Protein AF-A0A509CJW3-F1 (afdb_monomer)

Mean predicted aligned error: 17.13 Å

Secondary structure (DSSP, 8-state):
--HHHHHHHHHHTT-EEEEE-SSEEEEEEESS--HHHHHHHHHH--SEEEEEEEPHHHHHHHHTS---S------S----HHHHHHHHHHHHHHTT-SEEEEEE-SSEEEEEEEETTEEEE---EEHHHHHHHHHHHHHHTT--SS--SS-EEEEEEEEETTEEEEEEEEEEEETTEEEEEEEEE--------GGGSS--HHHHHHHHHHHT-SS-------STTSSHHHHHHHHHSSTTTTT----

InterPro domains:
  IPR001482 Type II/IV secretion system domain [PF00437] (79-238)
  IPR007831 Type II secretion system protein GspE, N-terminal [PF05157] (9-61)
  IPR027417 P-loop containing nucleoside triphosphate hydrolase [G3DSA:3.40.50.300] (186-241)
  IPR027417 P-loop containing nucleoside triphosphate hydrolase [SSF52540] (79-236)
  IPR037257 Type II secretion system protein GspE, N-terminal superfamily [G3DSA:3.30.300.160] (5-61)

Sequence (247 aa):
MKDAQLNTLCQRHQAVLINSASNSITVAVVDAPSHALLDALHFATQKQIDIVCWTRQQMENHRHKPDQAPSANAAKGGETAAQLLNQILRSAMAKRASDIHLEPGASRYRIRLRIDGVLHILQDIAKETGLALTARLKVLGNLDIAEHRLPQDGQFTVDLSGDSISFRIATLPCKEGEKVVLRLLHQVEQTLDLDTLGMYGAQLTAFRQALQQPQGLVLVTGPTGSGKTVTLYSALQTPEYAGYQPL

Foldseek 3Di:
DPVVVVQVLQVVQQKGFPADDPAETEIEDAPDHDPVSVVVDVVVDPHHYHYDHDHPVVSVVVVVDPDDDPDPDDDPDDDDLVRVLLVQVVVLVVLVFQKWKWDFDPFWIWIWTHHPNDTDTDDIHGNVSSLNNVLVVCVQFVHDSPDFADKDWGKHWDQRPNDIWIWIWIWDHDPRGIMIMIGTDPPCPDLDALVPPPQDDVRSVVVVVQLPDPDDDDDDDDDPPPCSVSNVSNSCPPPSNVPDDDD

Solvent-accessible surface area (backbone atoms only — not comparable to full-atom values): 14680 Å² total; per-residue (Å²): 131,64,69,68,61,54,41,56,52,26,52,77,64,70,26,43,66,67,45,78,58,97,60,35,34,33,37,35,24,56,78,60,81,52,69,72,51,51,54,51,49,58,73,73,36,96,46,50,79,45,77,43,70,36,51,70,67,58,51,50,62,50,62,77,49,80,84,72,70,86,72,86,65,85,81,76,93,70,81,51,53,67,58,48,48,52,50,52,53,50,52,34,58,78,61,61,32,51,32,41,38,40,39,53,39,93,77,34,18,43,33,32,36,25,38,95,88,42,81,44,78,54,81,68,40,52,45,69,55,43,53,48,39,51,48,53,50,24,59,59,27,74,44,69,71,86,61,63,83,57,70,48,76,35,50,36,72,48,77,57,97,86,44,80,44,40,33,38,38,40,38,37,56,49,98,60,42,58,30,36,40,37,34,58,50,76,76,80,86,66,80,53,57,67,82,72,73,75,52,58,70,70,55,39,53,52,52,52,56,59,68,66,46,96,72,85,85,87,83,78,81,76,64,92,87,69,47,52,68,59,57,52,54,20,64,58,64,38,74,89,50,70,74,70,74,83,130

Radius of gyration: 25.83 Å; Cα contacts (8 Å, |Δi|>4): 321; chains: 1; bounding box: 55×56×68 Å

Organism: NCBI:txid2583581

Structure (mmCIF, N/CA/C/O backbone):
data_AF-A0A509CJW3-F1
#
_entry.id   AF-A0A509CJW3-F1
#
loop_
_atom_site.group_PDB
_atom_site.id
_atom_site.type_symbol
_atom_site.label_atom_id
_atom_site.label_alt_id
_atom_site.label_comp_id
_atom_site.label_asym_id
_atom_site.label_entity_id
_atom_site.label_seq_id
_atom_site.pdbx_PDB_ins_code
_atom_site.Cartn_x
_atom_site.Cartn_y
_atom_site.Cartn_z
_atom_site.occupancy
_atom_site.B_iso_or_equiv
_atom_site.auth_seq_id
_atom_site.auth_comp_id
_atom_site.auth_asym_id
_atom_site.auth_atom_id
_atom_site.pdbx_PDB_model_num
ATOM 1 N N . MET A 1 1 ? 2.343 35.747 -24.315 1.00 53.34 1 MET A N 1
ATOM 2 C CA . MET A 1 1 ? 3.654 35.631 -24.998 1.00 53.34 1 MET A CA 1
ATOM 3 C C . MET A 1 1 ? 3.866 34.199 -25.457 1.00 53.34 1 MET A C 1
ATOM 5 O O . MET A 1 1 ? 3.332 33.304 -24.815 1.00 53.34 1 MET A O 1
ATOM 9 N N . LYS A 1 2 ? 4.604 33.985 -26.555 1.00 64.25 2 LYS A N 1
ATOM 10 C CA . LYS A 1 2 ? 4.967 32.639 -27.037 1.00 64.25 2 LYS A CA 1
ATOM 11 C C . LYS A 1 2 ? 6.102 32.082 -26.167 1.00 64.25 2 LYS A C 1
ATOM 13 O O . LYS A 1 2 ? 7.035 32.824 -25.867 1.00 64.25 2 LYS A O 1
ATOM 18 N N . ASP A 1 3 ? 6.052 30.798 -25.812 1.00 66.88 3 ASP A N 1
ATOM 19 C CA . ASP A 1 3 ? 6.996 30.136 -24.887 1.00 66.88 3 ASP A CA 1
ATOM 20 C C . ASP A 1 3 ? 8.476 30.292 -25.279 1.00 66.88 3 ASP A C 1
ATOM 22 O O . ASP A 1 3 ? 9.358 30.306 -24.423 1.00 66.88 3 ASP A O 1
ATOM 26 N N . ALA A 1 4 ? 8.754 30.518 -26.566 1.00 69.81 4 ALA A N 1
ATOM 27 C CA . ALA A 1 4 ? 10.090 30.817 -27.074 1.00 69.81 4 ALA A CA 1
ATOM 28 C C . ALA A 1 4 ? 10.720 32.075 -26.439 1.00 69.81 4 ALA A C 1
ATOM 30 O O . ALA A 1 4 ? 11.898 32.055 -26.096 1.00 69.81 4 ALA A O 1
ATOM 31 N N . GLN A 1 5 ? 9.948 33.151 -26.231 1.00 76.44 5 GLN A N 1
ATOM 32 C CA . GLN A 1 5 ? 10.457 34.394 -25.628 1.00 76.44 5 GLN A CA 1
ATOM 33 C C . GLN A 1 5 ? 10.789 34.208 -24.142 1.00 76.44 5 GLN A C 1
ATOM 35 O O . GLN A 1 5 ? 11.795 34.731 -23.664 1.00 76.44 5 GLN A O 1
ATOM 40 N N . LEU A 1 6 ? 9.974 33.420 -23.435 1.00 78.75 6 LEU A N 1
ATOM 41 C CA . LEU A 1 6 ? 10.186 33.083 -22.027 1.00 78.75 6 LEU A CA 1
ATOM 42 C C . LEU A 1 6 ? 11.411 32.198 -21.831 1.00 78.75 6 LEU A C 1
ATOM 44 O O . LEU A 1 6 ? 12.191 32.419 -20.908 1.00 78.75 6 LEU A O 1
ATOM 48 N N . ASN A 1 7 ? 11.622 31.242 -22.732 1.00 80.75 7 ASN A N 1
ATOM 49 C CA . ASN A 1 7 ? 12.798 30.387 -22.689 1.00 80.75 7 ASN A CA 1
ATOM 50 C C . ASN A 1 7 ? 14.086 31.197 -22.931 1.00 80.75 7 ASN A C 1
ATOM 52 O O . ASN A 1 7 ? 15.045 31.079 -22.172 1.00 80.75 7 ASN A O 1
ATOM 56 N N . THR A 1 8 ? 14.090 32.107 -23.917 1.00 81.06 8 THR A N 1
ATOM 57 C CA . THR A 1 8 ? 15.229 33.017 -24.144 1.00 81.06 8 THR A CA 1
ATOM 58 C C . THR A 1 8 ? 15.497 33.920 -22.938 1.00 81.06 8 THR A C 1
ATOM 60 O O . THR A 1 8 ? 16.656 34.174 -22.615 1.00 81.06 8 THR A O 1
ATOM 63 N N . LEU A 1 9 ? 14.449 34.398 -22.259 1.00 82.12 9 LEU A N 1
ATOM 64 C CA . LEU A 1 9 ? 14.588 35.192 -21.039 1.00 82.12 9 LEU A CA 1
ATOM 65 C C . LEU A 1 9 ? 15.238 34.374 -19.914 1.00 82.12 9 LEU A C 1
ATOM 67 O O . LEU A 1 9 ? 16.222 34.821 -19.332 1.00 82.12 9 LEU A O 1
ATOM 71 N N . CYS A 1 10 ? 14.752 33.155 -19.664 1.00 82.75 10 CYS A N 1
ATOM 72 C CA . CYS A 1 10 ? 15.300 32.270 -18.633 1.00 82.75 10 CYS A CA 1
ATOM 73 C C . CYS A 1 10 ? 16.783 31.956 -18.887 1.00 82.75 10 CYS A C 1
ATOM 75 O O . CYS A 1 10 ? 17.608 32.095 -17.985 1.00 82.75 10 CYS A O 1
ATOM 77 N N . GLN A 1 11 ? 17.152 31.646 -20.134 1.00 81.38 11 GLN A N 1
ATOM 78 C CA . GLN A 1 11 ? 18.536 31.331 -20.500 1.00 81.38 11 GLN A CA 1
ATOM 79 C C . GLN A 1 11 ? 19.515 32.481 -20.222 1.00 81.38 11 GLN A C 1
ATOM 81 O O . GLN A 1 11 ? 20.629 32.226 -19.759 1.00 81.38 11 GLN A O 1
ATOM 86 N N . ARG A 1 12 ? 19.114 33.742 -20.453 1.00 82.00 12 ARG A N 1
ATOM 87 C CA . ARG A 1 12 ? 19.963 34.919 -20.168 1.00 82.00 12 ARG A CA 1
ATOM 88 C C . ARG A 1 12 ? 20.291 35.066 -18.685 1.00 82.00 12 ARG A C 1
ATOM 90 O O . ARG A 1 12 ? 21.355 35.569 -18.345 1.00 82.00 12 ARG A O 1
ATOM 97 N N . HIS A 1 13 ? 19.394 34.609 -17.821 1.00 81.62 13 HIS A N 1
ATOM 98 C CA . HIS A 1 13 ? 19.509 34.713 -16.370 1.00 81.62 13 HIS A CA 1
ATOM 99 C C . HIS A 1 13 ? 19.935 33.392 -15.709 1.00 81.62 13 HIS A C 1
ATOM 101 O O . HIS A 1 13 ? 19.715 33.208 -14.516 1.00 81.62 13 HIS A O 1
ATOM 107 N N . GLN A 1 14 ? 20.550 32.476 -16.472 1.00 81.94 14 GLN A N 1
ATOM 108 C CA . GLN A 1 14 ? 20.999 31.158 -15.995 1.00 81.94 14 GLN A CA 1
ATOM 109 C C . GLN A 1 14 ? 19.880 30.297 -15.381 1.00 81.94 14 GLN A C 1
ATOM 111 O O . GLN A 1 14 ? 20.137 29.440 -14.539 1.00 81.94 14 GLN A O 1
ATOM 116 N N . ALA A 1 15 ? 18.644 30.506 -15.828 1.00 82.94 15 ALA A N 1
ATOM 117 C CA . ALA A 1 15 ? 17.470 29.764 -15.406 1.00 82.94 15 ALA A CA 1
ATOM 118 C C . ALA A 1 15 ? 16.955 28.865 -16.537 1.00 82.94 15 ALA A C 1
ATOM 120 O O . ALA A 1 15 ? 17.230 29.090 -17.721 1.00 82.94 15 ALA A O 1
ATOM 121 N N . VAL A 1 16 ? 16.173 27.853 -16.177 1.00 85.25 16 VAL A N 1
ATOM 122 C CA . VAL A 1 16 ? 15.574 26.911 -17.125 1.00 85.25 16 VAL A CA 1
ATOM 123 C C . VAL A 1 16 ? 14.061 26.950 -16.975 1.00 85.25 16 VAL A C 1
ATOM 125 O O . VAL A 1 16 ? 13.533 26.674 -15.902 1.00 85.25 16 VAL A O 1
ATOM 128 N N . LEU A 1 17 ? 13.349 27.273 -18.055 1.00 83.19 17 LEU A N 1
ATOM 129 C CA . LEU A 1 17 ? 11.897 27.131 -18.087 1.00 83.19 17 LEU A CA 1
ATOM 130 C C . LEU A 1 17 ? 11.560 25.639 -18.177 1.00 83.19 17 LEU A C 1
ATOM 132 O O . LEU A 1 17 ? 11.798 25.017 -19.210 1.00 83.19 17 LEU A O 1
ATOM 136 N N . ILE A 1 18 ? 11.026 25.075 -17.095 1.00 81.31 18 ILE A N 1
ATOM 137 C CA . ILE A 1 18 ? 10.651 23.656 -17.019 1.00 81.31 18 ILE A CA 1
ATOM 138 C C . ILE A 1 18 ? 9.290 23.455 -17.680 1.00 81.31 18 ILE A C 1
ATOM 140 O O . ILE A 1 18 ? 9.086 22.520 -18.450 1.00 81.31 18 ILE A O 1
ATOM 144 N 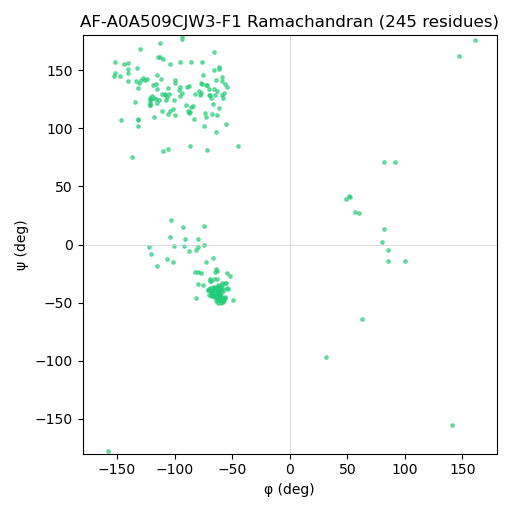N . ASN A 1 19 ? 8.340 24.330 -17.348 1.00 77.31 19 ASN A N 1
ATOM 145 C CA . ASN A 1 19 ? 6.965 24.214 -17.801 1.00 77.31 19 ASN A CA 1
ATOM 146 C C . ASN A 1 19 ? 6.331 25.595 -17.985 1.00 77.31 19 ASN A C 1
ATOM 148 O O . ASN A 1 19 ? 6.593 26.521 -17.217 1.00 77.31 19 ASN A O 1
ATOM 152 N N . SER A 1 20 ? 5.465 25.710 -18.987 1.00 79.88 20 SER A N 1
ATOM 153 C CA . SER A 1 20 ? 4.617 26.874 -19.231 1.00 79.88 20 SER A CA 1
ATOM 154 C C . SER A 1 20 ? 3.195 26.375 -19.463 1.00 79.88 20 SER A C 1
ATOM 156 O O . SER A 1 20 ? 2.868 25.861 -20.529 1.00 79.88 20 SER A O 1
ATOM 158 N N . ALA A 1 21 ? 2.353 26.495 -18.439 1.00 77.56 21 ALA A N 1
ATOM 159 C CA . ALA A 1 21 ? 0.927 26.204 -18.514 1.00 77.56 21 ALA A CA 1
ATOM 160 C C . ALA A 1 21 ? 0.136 27.484 -18.830 1.00 77.56 21 ALA A C 1
ATOM 162 O O . ALA A 1 21 ? 0.692 28.579 -18.921 1.00 77.56 21 ALA A O 1
ATOM 163 N N . SER A 1 22 ? -1.183 27.377 -19.001 1.00 75.00 22 SER A N 1
ATOM 164 C CA . SER A 1 22 ? -2.040 28.531 -19.307 1.00 75.00 22 SER A CA 1
ATOM 165 C C . SER A 1 22 ? -2.025 29.603 -18.208 1.00 75.00 22 SER A C 1
ATOM 167 O O . SER A 1 22 ? -2.030 30.783 -18.549 1.00 75.00 22 SER A O 1
ATOM 169 N N . ASN A 1 23 ? -1.929 29.214 -16.929 1.00 78.38 23 ASN A N 1
ATOM 170 C CA . ASN A 1 23 ? -1.998 30.133 -15.783 1.00 78.38 23 ASN A CA 1
ATOM 171 C C . ASN A 1 23 ? -0.752 30.146 -14.874 1.00 78.38 23 ASN A C 1
ATOM 173 O O . ASN A 1 23 ? -0.644 31.002 -14.001 1.00 78.38 23 ASN A O 1
ATOM 177 N N . SER A 1 24 ? 0.198 29.232 -15.076 1.00 82.44 24 SER A N 1
ATOM 178 C CA . SER A 1 24 ? 1.432 29.174 -14.286 1.00 82.44 24 SER A CA 1
ATOM 179 C C . SER A 1 24 ? 2.648 28.839 -15.141 1.00 82.44 24 SER A C 1
ATOM 181 O O . SER A 1 24 ? 2.532 28.255 -16.222 1.00 82.44 24 SER A O 1
ATOM 183 N N . ILE A 1 25 ? 3.823 29.239 -14.667 1.00 83.25 25 ILE A N 1
ATOM 184 C CA . ILE A 1 25 ? 5.118 28.860 -15.224 1.00 83.25 25 ILE A CA 1
ATOM 185 C C . ILE A 1 25 ? 5.996 28.308 -14.109 1.00 83.25 25 ILE A C 1
ATOM 187 O O . ILE A 1 25 ? 5.976 28.815 -12.991 1.00 83.25 25 ILE A O 1
ATOM 191 N N . THR A 1 26 ? 6.790 27.291 -14.427 1.00 84.88 26 THR A N 1
ATOM 192 C CA . THR A 1 26 ? 7.757 26.719 -13.489 1.00 84.88 26 THR A CA 1
ATOM 193 C C . THR A 1 26 ? 9.161 26.958 -14.014 1.00 84.88 26 THR A C 1
ATOM 195 O O . THR A 1 26 ? 9.496 26.532 -15.125 1.00 84.88 26 THR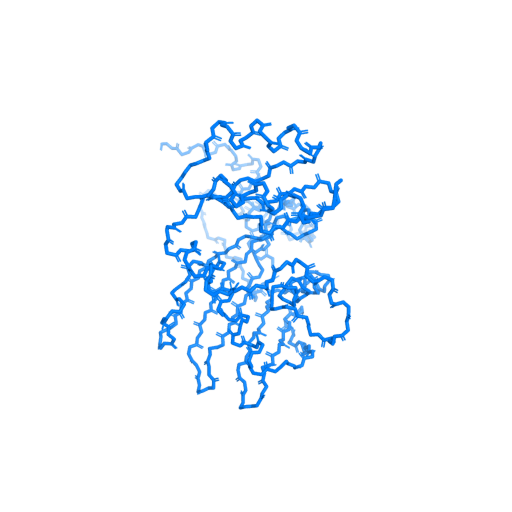 A O 1
ATOM 198 N N . VAL A 1 27 ? 9.984 27.633 -13.214 1.00 85.31 27 VAL A N 1
ATOM 199 C CA . VAL A 1 27 ? 11.348 28.018 -13.578 1.00 85.31 27 VAL A CA 1
ATOM 200 C C . VAL A 1 27 ? 12.335 27.403 -12.591 1.00 85.31 27 VAL A C 1
ATOM 202 O O . VAL A 1 27 ? 12.224 27.587 -11.381 1.00 85.31 27 VAL A O 1
ATOM 205 N N . ALA A 1 28 ? 13.313 26.671 -13.118 1.00 85.38 28 ALA A N 1
ATOM 206 C CA . ALA A 1 28 ? 14.432 26.146 -12.355 1.00 85.38 28 ALA A CA 1
ATOM 207 C C . ALA A 1 28 ? 15.575 27.156 -12.287 1.00 85.38 28 ALA A C 1
ATOM 209 O O . ALA A 1 28 ? 15.971 27.727 -13.307 1.00 85.38 28 ALA A O 1
ATOM 210 N N . VAL A 1 29 ? 16.150 27.307 -11.099 1.00 87.06 29 VAL A N 1
ATOM 211 C CA . VAL A 1 29 ? 17.357 28.101 -10.836 1.00 87.06 29 VAL A CA 1
ATOM 212 C C . VAL A 1 29 ? 18.320 27.289 -9.986 1.00 87.06 29 VAL A C 1
ATOM 214 O O . VAL A 1 29 ? 17.890 26.431 -9.220 1.00 87.06 29 VAL A O 1
ATOM 217 N N . VAL A 1 30 ? 19.622 27.541 -10.106 1.00 83.06 30 VAL A N 1
ATOM 218 C CA . VAL A 1 30 ? 20.597 26.916 -9.206 1.00 83.06 30 VAL A CA 1
ATOM 219 C C . VAL A 1 30 ? 20.680 27.698 -7.906 1.00 83.06 30 VAL A C 1
ATOM 221 O O . VAL A 1 30 ? 20.866 28.912 -7.933 1.00 83.06 30 VAL A O 1
ATOM 224 N N . ASP A 1 31 ? 20.565 26.976 -6.792 1.00 74.75 31 ASP A N 1
ATOM 225 C CA . ASP A 1 31 ? 20.637 27.460 -5.408 1.00 74.75 31 ASP A CA 1
ATOM 226 C C . ASP A 1 31 ? 19.531 28.465 -5.018 1.00 74.75 31 ASP A C 1
ATOM 228 O O . ASP A 1 31 ? 18.694 28.149 -4.172 1.00 74.75 31 ASP A O 1
ATOM 232 N N . ALA A 1 32 ? 19.483 29.651 -5.635 1.00 77.00 32 ALA A N 1
ATOM 233 C CA . ALA A 1 32 ? 18.484 30.685 -5.358 1.00 77.00 32 ALA A CA 1
ATOM 234 C C . ALA A 1 32 ? 18.196 31.585 -6.580 1.00 77.00 32 ALA A C 1
ATOM 236 O O . ALA A 1 32 ? 19.099 31.872 -7.372 1.00 77.00 32 ALA A O 1
ATOM 237 N N . PRO A 1 33 ? 16.954 32.084 -6.742 1.00 81.19 33 PRO A N 1
ATOM 238 C CA . PRO A 1 33 ? 16.615 33.003 -7.823 1.00 81.19 33 PRO A CA 1
ATOM 239 C C . PRO A 1 33 ? 17.208 34.395 -7.581 1.00 81.19 33 PRO A C 1
ATOM 241 O O . PRO A 1 33 ? 17.125 34.944 -6.484 1.00 81.19 33 PRO A O 1
ATOM 244 N N . SER A 1 34 ? 17.760 35.008 -8.629 1.00 82.25 34 SER A N 1
ATOM 245 C CA . SER A 1 34 ? 18.177 36.413 -8.561 1.00 82.25 34 SER A CA 1
ATOM 246 C C . SER A 1 34 ? 16.967 37.354 -8.629 1.00 82.25 34 SER A C 1
ATOM 248 O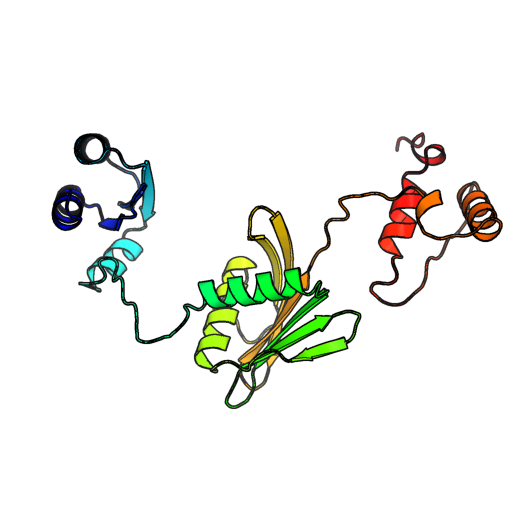 O . SER A 1 34 ? 16.008 37.089 -9.355 1.00 82.25 34 SER A O 1
ATOM 250 N N . HIS A 1 35 ? 17.030 38.494 -7.933 1.00 81.69 35 HIS A N 1
ATOM 251 C CA . HIS A 1 35 ? 15.982 39.525 -8.007 1.00 81.69 35 HIS A CA 1
ATOM 252 C C . HIS A 1 35 ? 15.744 40.016 -9.444 1.00 81.69 35 HIS A C 1
ATOM 254 O O . HIS A 1 35 ? 14.604 40.143 -9.871 1.00 81.69 35 HIS A O 1
ATOM 260 N N . ALA A 1 36 ? 16.809 40.165 -10.238 1.00 80.69 36 ALA A N 1
ATOM 261 C CA . ALA A 1 36 ? 16.698 40.558 -11.643 1.00 80.69 36 ALA A CA 1
ATOM 262 C C . ALA A 1 36 ? 15.913 39.544 -12.501 1.00 80.69 36 ALA A C 1
ATOM 264 O O . ALA A 1 36 ? 15.193 39.942 -13.413 1.00 80.69 36 ALA A O 1
ATOM 265 N N . LEU A 1 37 ? 16.035 38.240 -12.217 1.00 83.69 37 LEU A N 1
ATOM 266 C CA . LEU A 1 37 ? 15.246 37.200 -12.886 1.00 83.69 37 LEU A CA 1
ATOM 267 C C . LEU A 1 37 ? 13.770 37.289 -12.484 1.00 83.69 37 LEU A C 1
ATOM 269 O O . LEU A 1 37 ? 12.897 37.188 -13.343 1.00 83.69 37 LEU A O 1
ATOM 273 N N . LEU A 1 38 ? 13.499 37.474 -11.191 1.00 81.81 38 LEU A N 1
ATOM 274 C CA . LEU A 1 38 ? 12.141 37.604 -10.665 1.00 81.81 38 LEU A CA 1
ATOM 275 C C . LEU A 1 38 ? 11.412 38.786 -11.297 1.00 81.81 38 LEU A C 1
ATOM 277 O O . LEU A 1 38 ? 10.317 38.600 -11.828 1.00 81.81 38 LEU A O 1
ATOM 281 N N . ASP A 1 39 ? 12.031 39.963 -11.302 1.00 78.50 39 ASP A N 1
ATOM 282 C CA . ASP A 1 39 ? 11.440 41.177 -11.868 1.00 78.50 39 ASP A CA 1
ATOM 283 C C . ASP A 1 39 ? 11.184 41.017 -13.371 1.00 78.50 39 ASP A C 1
ATOM 285 O O . ASP A 1 39 ? 10.116 41.370 -13.874 1.00 78.50 39 ASP A O 1
ATOM 289 N N . ALA A 1 40 ? 12.125 40.400 -14.091 1.00 80.00 40 ALA A N 1
ATOM 290 C CA . ALA A 1 40 ? 11.979 40.132 -15.514 1.00 80.00 40 ALA A CA 1
ATOM 291 C C . ALA A 1 40 ? 10.840 39.141 -15.822 1.00 80.00 40 ALA A C 1
ATOM 293 O O . ALA A 1 40 ? 10.113 39.338 -16.797 1.00 80.00 40 ALA A O 1
ATOM 294 N N . LEU A 1 41 ? 10.652 38.095 -15.008 1.00 82.00 41 LEU A N 1
ATOM 295 C CA . LEU A 1 41 ? 9.567 37.119 -15.178 1.00 82.00 41 LEU A CA 1
ATOM 296 C C . LEU A 1 41 ? 8.190 37.708 -14.832 1.00 82.00 41 LEU A C 1
ATOM 298 O O . LEU A 1 41 ? 7.229 37.445 -15.560 1.00 82.00 41 LEU A O 1
ATOM 302 N N . HIS A 1 42 ? 8.100 38.532 -13.782 1.00 80.75 42 HIS A N 1
ATOM 303 C CA . HIS A 1 42 ? 6.872 39.256 -13.425 1.00 80.75 42 HIS A CA 1
ATOM 304 C C . HIS A 1 42 ? 6.505 40.306 -14.480 1.00 80.75 42 HIS A C 1
ATOM 306 O O . HIS A 1 42 ? 5.333 40.496 -14.792 1.00 80.75 42 HIS A O 1
ATOM 312 N N . PHE A 1 43 ? 7.499 40.973 -15.074 1.00 79.38 43 PHE A N 1
ATOM 313 C CA . PHE A 1 43 ? 7.261 41.925 -16.157 1.00 79.38 43 PHE A CA 1
ATOM 314 C C . PHE A 1 43 ? 6.843 41.226 -17.460 1.00 79.38 43 PHE A C 1
ATOM 316 O O . PHE A 1 43 ? 5.974 41.707 -18.186 1.00 79.38 43 PHE A O 1
ATOM 323 N N . ALA A 1 44 ? 7.446 40.074 -17.768 1.00 79.00 44 ALA A N 1
ATOM 324 C CA . ALA A 1 44 ? 7.172 39.334 -18.996 1.00 79.00 44 ALA A CA 1
ATOM 325 C C . ALA A 1 44 ? 5.876 38.504 -18.940 1.00 79.00 44 ALA A C 1
ATOM 327 O O . ALA A 1 44 ? 5.317 38.178 -19.994 1.00 79.00 44 ALA A O 1
ATOM 328 N N . THR A 1 45 ? 5.394 38.132 -17.746 1.00 79.06 45 THR A N 1
ATOM 329 C CA . THR A 1 45 ? 4.207 37.278 -17.584 1.00 79.06 45 THR A CA 1
ATOM 330 C C . THR A 1 45 ? 3.319 37.709 -16.423 1.00 79.06 45 THR A C 1
ATOM 332 O O . THR A 1 45 ? 3.800 38.007 -15.341 1.00 79.06 45 THR A O 1
ATOM 335 N N . GLN A 1 46 ? 2.002 37.637 -16.626 1.00 76.88 46 GLN A N 1
ATOM 336 C CA . GLN A 1 46 ? 1.000 37.748 -15.555 1.00 76.88 46 GLN A CA 1
ATOM 337 C C . GLN A 1 46 ? 0.604 36.375 -14.975 1.00 76.88 46 GLN A C 1
ATOM 339 O O . GLN A 1 46 ? -0.440 36.243 -14.345 1.00 76.88 46 GLN A O 1
ATOM 344 N N . LYS A 1 47 ? 1.392 35.329 -15.254 1.00 81.12 47 LYS A N 1
ATOM 345 C CA . LYS A 1 47 ? 1.130 33.961 -14.791 1.00 81.12 47 LYS A CA 1
ATOM 346 C C . LYS A 1 47 ? 1.705 33.776 -13.388 1.00 81.12 47 LYS A C 1
ATOM 348 O O . LYS A 1 47 ? 2.641 34.471 -13.011 1.00 81.12 47 LYS A O 1
ATOM 353 N N . GLN A 1 48 ? 1.187 32.807 -12.640 1.00 79.44 48 GLN A N 1
ATOM 354 C CA . GLN A 1 48 ? 1.784 32.408 -11.367 1.00 79.44 48 GLN A CA 1
ATOM 355 C C . GLN A 1 48 ? 3.177 31.804 -11.609 1.00 79.44 48 GLN A C 1
ATOM 357 O O . GLN A 1 48 ? 3.329 30.933 -12.466 1.00 79.44 48 GLN A O 1
ATOM 362 N N . ILE A 1 49 ? 4.194 32.286 -10.894 1.00 85.50 49 ILE A N 1
ATOM 363 C CA . ILE A 1 49 ? 5.590 31.881 -11.090 1.00 85.50 49 ILE A CA 1
ATOM 364 C C . ILE A 1 49 ? 5.996 30.956 -9.945 1.00 85.50 49 ILE A C 1
ATOM 366 O O . ILE A 1 49 ? 6.134 31.402 -8.809 1.00 85.50 49 ILE A O 1
ATOM 370 N N . ASP A 1 50 ? 6.235 29.689 -10.265 1.00 81.38 50 ASP A N 1
ATOM 371 C CA . ASP A 1 50 ? 6.754 28.698 -9.327 1.00 81.38 50 ASP A CA 1
ATOM 372 C C . ASP A 1 50 ? 8.253 28.505 -9.562 1.00 81.38 50 ASP A C 1
ATOM 374 O O . ASP A 1 50 ? 8.692 28.191 -10.675 1.00 81.38 50 ASP A O 1
ATOM 378 N N . ILE A 1 51 ? 9.056 28.687 -8.513 1.00 83.75 51 ILE A N 1
ATOM 379 C CA . ILE A 1 51 ? 10.514 28.575 -8.597 1.00 83.75 51 ILE A CA 1
ATOM 380 C C . ILE A 1 51 ? 10.975 27.315 -7.902 1.00 83.75 51 ILE A C 1
ATOM 382 O O . ILE A 1 51 ? 10.640 27.063 -6.747 1.00 83.75 51 ILE A O 1
ATOM 386 N N . VAL A 1 52 ? 11.787 26.546 -8.616 1.00 82.69 52 VAL A N 1
ATOM 387 C CA . VAL A 1 52 ? 12.390 25.323 -8.101 1.00 82.69 52 VAL A CA 1
ATOM 388 C C . VAL A 1 52 ? 13.899 25.507 -8.060 1.00 82.69 52 VAL A C 1
ATOM 390 O O . VAL A 1 52 ? 14.523 25.823 -9.073 1.00 82.69 52 VAL A O 1
ATOM 393 N N . CYS A 1 53 ? 14.492 25.292 -6.890 1.00 81.62 53 CYS A N 1
ATOM 394 C CA . CYS A 1 53 ? 15.941 25.308 -6.744 1.00 81.62 53 CYS A CA 1
ATOM 395 C C . CYS A 1 53 ? 16.506 23.935 -7.112 1.00 81.62 53 CYS A C 1
ATOM 397 O O . CYS A 1 53 ? 16.176 22.921 -6.496 1.00 81.62 53 CYS A O 1
ATOM 399 N N . TRP A 1 54 ? 17.350 23.906 -8.135 1.00 82.31 54 TRP A N 1
ATOM 400 C CA . TRP A 1 54 ? 18.078 22.724 -8.574 1.00 82.31 54 TRP A CA 1
ATOM 401 C C . TRP A 1 54 ? 19.534 22.779 -8.138 1.00 82.31 54 TRP A C 1
ATOM 403 O O . TRP A 1 54 ? 20.124 23.843 -7.958 1.00 82.31 54 TRP A O 1
ATOM 413 N N . THR A 1 55 ? 20.142 21.605 -8.021 1.00 79.12 55 THR A N 1
ATOM 414 C CA . THR A 1 55 ? 21.594 21.486 -7.899 1.00 79.12 55 THR A CA 1
ATOM 415 C C . THR A 1 55 ? 22.258 21.705 -9.260 1.00 79.12 55 THR A C 1
ATOM 417 O O . THR A 1 55 ? 21.656 21.483 -10.316 1.00 79.12 55 THR A O 1
ATOM 420 N N . ARG A 1 56 ? 23.541 22.089 -9.264 1.00 76.69 56 ARG A N 1
ATOM 421 C CA . ARG A 1 56 ? 24.325 22.233 -10.508 1.00 76.69 56 ARG A CA 1
ATOM 422 C C . ARG A 1 56 ? 24.293 20.966 -11.368 1.00 76.69 56 ARG A C 1
ATOM 424 O O . ARG A 1 56 ? 24.122 21.061 -12.578 1.00 76.69 56 ARG A O 1
ATOM 431 N N . GLN A 1 57 ? 24.335 19.796 -10.730 1.00 73.50 57 GLN A N 1
ATOM 432 C CA . GLN A 1 57 ? 24.258 18.499 -11.401 1.00 73.50 57 GLN A CA 1
ATOM 433 C C . GLN A 1 57 ? 22.885 18.254 -12.057 1.00 73.50 57 GLN A C 1
ATOM 435 O O . GLN A 1 57 ? 22.816 17.738 -13.170 1.00 73.50 57 GLN A O 1
ATOM 440 N N . GLN A 1 58 ? 21.781 18.662 -11.417 1.00 73.94 58 GLN A N 1
ATOM 441 C CA . GLN A 1 58 ? 20.440 18.600 -12.020 1.00 73.94 58 GLN A CA 1
ATOM 442 C C . GLN A 1 58 ? 20.323 19.535 -13.233 1.00 73.94 58 GLN A C 1
ATOM 444 O O . GLN A 1 58 ? 19.749 19.151 -14.254 1.00 73.94 58 GLN A O 1
ATOM 449 N N . MET A 1 59 ? 20.923 20.726 -13.158 1.00 77.19 59 MET A N 1
ATOM 450 C CA . MET A 1 59 ? 20.923 21.684 -14.264 1.00 77.19 59 MET A CA 1
ATOM 451 C C . MET A 1 59 ? 21.790 21.222 -15.448 1.00 77.19 59 MET A C 1
ATOM 453 O O . MET A 1 59 ? 21.396 21.388 -16.604 1.00 77.19 59 MET A O 1
ATOM 457 N N . GLU A 1 60 ? 22.937 20.592 -15.190 1.00 71.56 60 GLU A N 1
ATOM 458 C CA . GLU A 1 60 ? 23.792 19.993 -16.224 1.00 71.56 60 GLU A CA 1
ATOM 459 C C . GLU A 1 60 ? 23.125 18.797 -16.906 1.00 71.56 60 GLU A C 1
ATOM 461 O O . GLU A 1 60 ? 23.109 18.738 -18.139 1.00 71.56 60 GLU A O 1
ATOM 466 N N . ASN A 1 61 ? 22.488 17.910 -16.135 1.00 71.00 61 ASN A N 1
ATOM 467 C CA . ASN A 1 61 ? 21.712 16.787 -16.668 1.00 71.00 61 ASN A CA 1
ATOM 468 C C . ASN A 1 61 ? 20.566 17.261 -17.578 1.00 71.00 61 ASN A C 1
ATOM 470 O O . ASN A 1 61 ? 20.261 16.612 -18.579 1.00 71.00 61 ASN A O 1
ATOM 474 N N . HIS A 1 62 ? 19.959 18.410 -17.266 1.00 68.56 62 HIS A N 1
ATOM 475 C CA . HIS A 1 62 ? 18.933 19.022 -18.108 1.00 68.56 62 HIS A CA 1
ATOM 476 C C . HIS A 1 62 ? 19.518 19.697 -19.361 1.00 68.56 62 HIS A C 1
ATOM 478 O O . HIS A 1 62 ? 18.905 19.661 -20.423 1.00 68.56 62 HIS A O 1
ATOM 484 N N . ARG A 1 63 ? 20.714 20.294 -19.284 1.00 64.56 63 ARG A N 1
ATOM 485 C CA . ARG A 1 63 ? 21.393 20.911 -20.442 1.00 64.56 63 ARG A CA 1
ATOM 486 C C . ARG A 1 63 ? 21.888 19.896 -21.478 1.00 64.56 63 ARG A C 1
ATOM 488 O O . ARG A 1 63 ? 21.927 20.225 -22.658 1.00 64.56 63 ARG A O 1
ATOM 495 N N . HIS A 1 64 ? 22.231 18.677 -21.056 1.00 56.22 64 HIS A N 1
ATOM 496 C CA . HIS A 1 64 ? 22.698 17.601 -21.946 1.00 56.22 64 HIS A CA 1
ATOM 497 C C . HIS A 1 64 ? 21.556 16.845 -22.652 1.00 56.22 64 HIS A C 1
ATOM 499 O O . HIS A 1 64 ? 21.811 16.025 -23.532 1.00 56.22 64 HIS A O 1
ATOM 505 N N . LYS A 1 65 ? 20.296 17.153 -22.321 1.00 51.56 65 LYS A N 1
ATOM 506 C CA . LYS A 1 65 ? 19.112 16.831 -23.129 1.00 51.56 65 LYS A CA 1
ATOM 507 C C . LYS A 1 65 ? 18.606 18.117 -23.794 1.00 51.56 65 LYS A C 1
ATOM 509 O O . LYS A 1 65 ? 17.690 18.744 -23.259 1.00 51.56 65 LYS A O 1
ATOM 514 N N . PRO A 1 66 ? 19.173 18.562 -24.930 1.00 43.00 66 PRO A N 1
ATOM 515 C CA . PRO A 1 66 ? 18.528 19.621 -25.673 1.00 43.00 66 PRO A CA 1
ATOM 516 C C . PRO A 1 66 ? 17.249 19.030 -26.274 1.00 43.00 66 PRO A C 1
ATOM 518 O O . PRO A 1 66 ? 17.281 17.982 -26.915 1.00 43.00 66 PRO A O 1
ATOM 521 N N . ASP A 1 67 ? 16.145 19.731 -26.041 1.00 40.09 67 ASP A N 1
ATOM 522 C CA . ASP A 1 67 ? 14.820 19.515 -26.625 1.00 40.09 67 ASP A CA 1
ATOM 523 C C . ASP A 1 67 ? 13.844 18.600 -25.863 1.00 40.09 67 ASP A C 1
ATOM 525 O O . ASP A 1 67 ? 13.481 17.514 -26.303 1.00 40.09 67 ASP A O 1
ATOM 529 N N . GLN A 1 68 ? 13.342 19.102 -24.727 1.00 38.34 68 GLN A N 1
ATOM 530 C CA . GLN A 1 68 ? 11.938 18.906 -24.339 1.00 38.34 68 GLN A CA 1
ATOM 531 C C . GLN A 1 68 ? 11.364 20.223 -23.793 1.00 38.34 68 GLN A C 1
ATOM 533 O O . GLN A 1 68 ? 11.183 20.396 -22.592 1.00 38.34 68 GLN A O 1
ATOM 538 N N . ALA A 1 69 ? 11.068 21.168 -24.694 1.00 35.59 69 ALA A N 1
ATOM 539 C CA . ALA A 1 69 ? 9.934 22.069 -24.475 1.00 35.59 69 ALA A CA 1
ATOM 540 C C . ALA A 1 69 ? 8.647 21.213 -24.402 1.00 35.59 69 ALA A C 1
ATOM 542 O O . ALA A 1 69 ? 8.630 20.122 -24.981 1.00 35.59 69 ALA A O 1
ATOM 543 N N . PRO A 1 70 ? 7.591 21.648 -23.689 1.00 39.34 70 PRO A N 1
ATOM 544 C CA . PRO A 1 70 ? 6.462 20.797 -23.328 1.00 39.34 70 PRO A CA 1
ATOM 545 C C . PRO A 1 70 ? 5.723 20.352 -24.588 1.00 39.34 70 PRO A C 1
ATOM 547 O O . PRO A 1 70 ? 4.894 21.070 -25.145 1.00 39.34 70 PRO A O 1
ATOM 550 N N . SER A 1 71 ? 6.048 19.155 -25.070 1.00 35.62 71 SER A N 1
ATOM 551 C CA . SER A 1 71 ? 5.327 18.565 -26.178 1.00 35.62 71 SER A CA 1
ATOM 552 C C . SER A 1 71 ? 3.987 18.092 -25.640 1.00 35.62 71 SER A C 1
ATOM 554 O O . SER A 1 71 ? 3.854 17.036 -25.020 1.00 35.62 71 SER A O 1
ATOM 556 N N . ALA A 1 72 ? 2.977 18.906 -25.930 1.00 34.75 72 ALA A N 1
ATOM 557 C CA . ALA A 1 72 ? 1.717 18.407 -26.433 1.00 34.75 72 ALA A CA 1
ATOM 558 C C . ALA A 1 72 ? 1.996 17.361 -27.531 1.00 34.75 72 ALA A C 1
ATOM 560 O O . ALA A 1 72 ? 2.019 17.676 -28.714 1.00 34.75 72 ALA A O 1
ATOM 561 N N . ASN A 1 73 ? 2.226 16.114 -27.130 1.00 31.59 73 ASN A N 1
ATOM 562 C CA . ASN A 1 73 ? 2.101 14.954 -27.994 1.00 31.59 73 ASN A CA 1
ATOM 563 C C . ASN A 1 73 ? 0.880 14.180 -27.519 1.00 31.59 73 ASN A C 1
ATOM 565 O O . ASN A 1 73 ? 0.954 13.171 -26.816 1.00 31.59 73 ASN A O 1
ATOM 569 N N . ALA A 1 74 ? -0.277 14.670 -27.957 1.00 34.47 74 ALA A N 1
ATOM 570 C CA . ALA A 1 74 ? -1.334 13.749 -28.300 1.00 34.47 74 ALA A CA 1
ATOM 571 C C . ALA A 1 74 ? -0.794 12.804 -29.391 1.00 34.47 74 ALA A C 1
ATOM 573 O O . ALA A 1 74 ? -0.321 13.246 -30.435 1.00 34.47 74 ALA A O 1
ATOM 574 N N . ALA A 1 75 ? -0.909 11.507 -29.103 1.00 36.81 75 ALA A N 1
ATOM 575 C CA . ALA A 1 75 ? -0.827 10.373 -30.020 1.00 36.81 75 ALA A CA 1
ATOM 576 C C . ALA A 1 75 ? 0.566 9.848 -30.433 1.00 36.81 75 ALA A C 1
ATOM 578 O O . ALA A 1 75 ? 0.917 9.804 -31.607 1.00 36.81 75 ALA A O 1
ATOM 579 N N . LYS A 1 76 ? 1.251 9.203 -29.479 1.00 29.92 76 LYS A N 1
ATOM 580 C CA . LYS A 1 76 ? 1.299 7.724 -29.457 1.00 29.92 76 LYS A CA 1
ATOM 581 C C . LYS A 1 76 ? 0.994 7.278 -28.028 1.00 29.92 76 LYS A C 1
ATOM 583 O O . LYS A 1 76 ? 1.780 7.537 -27.129 1.00 29.92 76 LYS A O 1
ATOM 588 N N . GLY A 1 77 ? -0.204 6.730 -27.819 1.00 31.36 77 GLY A N 1
ATOM 589 C CA . GLY A 1 77 ? -0.788 6.491 -26.497 1.00 31.36 77 GLY A CA 1
ATOM 590 C C . GLY A 1 77 ? 0.111 5.657 -25.586 1.00 31.36 77 GLY A C 1
ATOM 591 O O . GLY A 1 77 ? 0.208 4.446 -25.746 1.00 31.36 77 GLY A O 1
ATOM 592 N N . GLY A 1 78 ? 0.755 6.320 -24.631 1.00 40.09 78 GLY A N 1
ATOM 593 C CA . GLY A 1 78 ? 1.515 5.702 -23.557 1.00 40.09 78 GLY A CA 1
ATOM 594 C C . GLY A 1 78 ? 1.368 6.573 -22.323 1.00 40.09 78 GLY A C 1
ATOM 595 O O . GLY A 1 78 ? 1.879 7.687 -22.275 1.00 40.09 78 GLY A O 1
ATOM 596 N N . GLU A 1 79 ? 0.601 6.092 -21.357 1.00 56.75 79 GLU A N 1
ATOM 597 C CA . GLU A 1 79 ? 0.397 6.762 -20.081 1.00 56.75 79 GLU A CA 1
ATOM 598 C C . GLU A 1 79 ? 1.708 6.805 -19.274 1.00 56.75 79 GLU A C 1
ATOM 600 O O . GLU A 1 79 ? 2.413 5.798 -19.178 1.00 56.75 79 GLU A O 1
ATOM 605 N N . THR A 1 80 ? 2.067 7.956 -18.691 1.00 77.62 80 THR A N 1
ATOM 606 C CA . THR A 1 80 ? 3.263 8.033 -17.830 1.00 77.62 80 THR A CA 1
ATOM 607 C C . THR A 1 80 ? 3.076 7.185 -16.569 1.00 77.62 80 THR A C 1
ATOM 609 O O . THR A 1 80 ? 1.966 7.067 -16.056 1.00 77.62 80 THR A O 1
ATOM 612 N N . ALA A 1 81 ? 4.160 6.644 -15.999 1.00 76.25 81 ALA A N 1
ATOM 613 C CA . ALA A 1 81 ? 4.073 5.838 -14.775 1.00 76.25 81 ALA A CA 1
ATOM 614 C C . ALA A 1 81 ? 3.398 6.593 -13.609 1.00 76.25 81 ALA A C 1
ATOM 616 O O . ALA A 1 81 ? 2.684 5.992 -12.816 1.00 76.25 81 ALA A O 1
ATOM 617 N N . ALA A 1 82 ? 3.569 7.917 -13.524 1.00 76.81 82 ALA A N 1
ATOM 618 C CA . ALA A 1 82 ? 2.897 8.741 -12.520 1.00 76.81 82 ALA A CA 1
ATOM 619 C C . ALA A 1 82 ? 1.384 8.872 -12.773 1.00 76.81 82 ALA A C 1
ATOM 621 O O . ALA A 1 82 ? 0.600 8.761 -11.833 1.00 76.81 82 ALA A O 1
ATOM 622 N N . GLN A 1 83 ? 0.970 9.084 -14.026 1.00 83.06 83 GLN A N 1
ATOM 623 C CA . GLN A 1 83 ? -0.450 9.118 -14.391 1.00 83.06 83 GLN A CA 1
ATOM 624 C C . GLN A 1 83 ? -1.104 7.763 -14.125 1.00 83.06 83 GLN A C 1
ATOM 626 O O . GLN A 1 83 ? -2.118 7.720 -13.433 1.00 83.06 83 GLN A O 1
ATOM 631 N N . LEU A 1 84 ? -0.455 6.676 -14.551 1.00 86.62 84 LEU A N 1
ATOM 632 C CA . LEU A 1 84 ? -0.957 5.321 -14.355 1.00 86.62 84 LEU A CA 1
ATOM 633 C C . LEU A 1 84 ? -1.063 4.978 -12.873 1.00 86.62 84 LEU A C 1
ATOM 635 O O . LEU A 1 84 ? -2.075 4.431 -12.441 1.00 86.62 84 LEU A O 1
ATOM 639 N N . LEU A 1 85 ? -0.058 5.344 -12.070 1.00 90.00 85 LEU A N 1
ATOM 640 C CA . LEU A 1 85 ? -0.129 5.173 -10.624 1.00 90.00 85 LEU A CA 1
ATOM 641 C C . LEU A 1 85 ? -1.342 5.908 -10.049 1.00 90.00 85 LEU A C 1
ATOM 643 O O . LEU A 1 85 ? -2.140 5.302 -9.340 1.00 90.00 85 LEU A O 1
ATOM 647 N N . ASN A 1 86 ? -1.527 7.181 -10.400 1.00 90.00 86 ASN A N 1
ATOM 648 C CA . ASN A 1 86 ? -2.672 7.961 -9.936 1.00 90.00 86 ASN A CA 1
ATOM 649 C C . ASN A 1 86 ? -4.006 7.346 -10.385 1.00 90.00 86 ASN A C 1
ATOM 651 O O . ASN A 1 86 ? -4.956 7.335 -9.603 1.00 90.00 86 ASN A O 1
ATOM 655 N N . GLN A 1 87 ? -4.091 6.800 -11.602 1.00 89.88 87 GLN A N 1
ATOM 656 C CA . GLN A 1 87 ? -5.278 6.080 -12.069 1.00 89.88 87 GLN A CA 1
ATOM 657 C C . GLN A 1 87 ? -5.540 4.809 -11.257 1.00 89.88 87 GLN A C 1
ATOM 659 O O . GLN A 1 87 ? -6.676 4.582 -10.842 1.00 89.88 87 GLN A O 1
ATOM 664 N N . ILE A 1 88 ? -4.508 4.006 -10.978 1.00 91.88 88 ILE A N 1
ATOM 665 C CA . ILE A 1 88 ? -4.621 2.794 -10.153 1.00 91.88 88 ILE A CA 1
ATOM 666 C C . ILE A 1 88 ? -5.103 3.154 -8.747 1.00 91.88 88 ILE A C 1
ATOM 668 O O . ILE A 1 88 ? -6.052 2.542 -8.256 1.00 91.88 88 ILE A O 1
ATOM 672 N N . LEU A 1 89 ? -4.497 4.164 -8.115 1.00 92.81 89 LEU A N 1
ATOM 673 C CA . LEU A 1 89 ? -4.879 4.612 -6.775 1.00 92.81 89 LEU A CA 1
ATOM 674 C C . LEU A 1 89 ? -6.325 5.127 -6.754 1.00 92.81 89 LEU A C 1
ATOM 676 O O . LEU A 1 89 ? -7.114 4.703 -5.913 1.00 92.81 89 LEU A O 1
ATOM 680 N N . ARG A 1 90 ? -6.723 5.959 -7.726 1.00 90.81 90 ARG A N 1
ATOM 681 C CA . ARG A 1 90 ? -8.114 6.430 -7.860 1.00 90.81 90 ARG A CA 1
ATOM 682 C C . ARG A 1 90 ? -9.092 5.283 -8.090 1.00 90.81 90 ARG A C 1
ATOM 684 O O . ARG A 1 90 ? -10.157 5.264 -7.481 1.00 90.81 90 ARG A O 1
ATOM 691 N N . SER A 1 91 ? -8.739 4.312 -8.933 1.00 88.81 91 SER A N 1
ATOM 692 C CA . SER A 1 91 ? -9.578 3.133 -9.157 1.00 88.81 91 SER A CA 1
ATOM 693 C C . SER A 1 91 ? -9.709 2.287 -7.893 1.00 88.81 91 SER A C 1
ATOM 695 O O . SER A 1 91 ? -10.777 1.720 -7.673 1.00 88.81 91 SER A O 1
ATOM 697 N N . ALA A 1 92 ? -8.654 2.166 -7.087 1.00 91.62 92 ALA A N 1
ATOM 698 C CA . ALA A 1 92 ? -8.701 1.453 -5.817 1.00 91.62 92 ALA A CA 1
ATOM 699 C C . ALA A 1 92 ? -9.646 2.150 -4.829 1.00 91.62 92 ALA A C 1
ATOM 701 O O . ALA A 1 92 ? -10.498 1.485 -4.245 1.00 91.62 92 ALA A O 1
ATOM 702 N N . MET A 1 93 ? -9.570 3.481 -4.731 1.00 89.12 93 MET A N 1
ATOM 703 C CA . MET A 1 93 ? -10.471 4.289 -3.901 1.00 89.12 93 MET A CA 1
ATOM 704 C C . MET A 1 93 ? -11.928 4.184 -4.347 1.00 89.12 93 MET A C 1
ATOM 706 O O . MET A 1 93 ? -12.800 3.863 -3.543 1.00 89.12 93 MET A O 1
ATOM 710 N N . ALA A 1 94 ? -12.195 4.379 -5.641 1.00 89.25 94 ALA A N 1
ATOM 711 C CA . ALA A 1 94 ? -13.545 4.294 -6.197 1.00 89.25 94 ALA A CA 1
ATOM 712 C C . ALA A 1 94 ? -14.185 2.916 -5.960 1.00 89.25 94 ALA A C 1
ATOM 714 O O . ALA A 1 94 ? -15.391 2.814 -5.747 1.00 89.25 94 ALA A O 1
ATOM 715 N N . LYS A 1 95 ? -13.370 1.854 -5.962 1.00 87.75 95 LYS A N 1
ATOM 716 C CA . LYS A 1 95 ? -13.797 0.476 -5.685 1.00 87.75 95 LYS A CA 1
ATOM 717 C C . LYS A 1 95 ? -13.707 0.081 -4.208 1.00 87.75 95 LYS A C 1
ATOM 719 O O . LYS A 1 95 ? -13.943 -1.083 -3.904 1.00 87.75 95 LYS A O 1
ATOM 724 N N . ARG A 1 96 ? -13.358 1.011 -3.309 1.00 88.69 96 ARG A N 1
ATOM 725 C CA . ARG A 1 96 ? -13.187 0.780 -1.862 1.00 88.69 96 ARG A CA 1
ATOM 726 C C . ARG A 1 96 ? -12.258 -0.403 -1.546 1.00 88.69 96 ARG A C 1
ATOM 728 O O . ARG A 1 96 ? -12.534 -1.216 -0.669 1.00 88.69 96 ARG A O 1
ATOM 735 N N . ALA A 1 97 ? -11.159 -0.520 -2.287 1.00 91.56 97 ALA A N 1
ATOM 736 C CA . ALA A 1 97 ? -10.189 -1.590 -2.091 1.00 91.56 97 ALA A CA 1
ATOM 737 C C . ALA A 1 97 ? -9.375 -1.389 -0.798 1.00 91.56 97 ALA A C 1
ATOM 739 O O . ALA A 1 97 ? -8.900 -0.289 -0.520 1.00 91.56 97 ALA A O 1
ATOM 740 N N . SER A 1 98 ? -9.158 -2.464 -0.034 1.00 90.94 98 SER A N 1
ATOM 741 C CA . SER A 1 98 ? -8.333 -2.451 1.184 1.00 90.94 98 SER A CA 1
ATOM 742 C C . SER A 1 98 ? -6.835 -2.514 0.885 1.00 90.94 98 SER A C 1
ATOM 744 O O . SER A 1 98 ? -6.020 -1.939 1.610 1.00 90.94 98 SER A O 1
ATOM 746 N N . ASP A 1 99 ? -6.463 -3.227 -0.179 1.00 95.81 99 ASP A N 1
ATOM 747 C CA . ASP A 1 99 ? -5.075 -3.443 -0.574 1.00 95.81 99 ASP A CA 1
ATOM 748 C C . ASP A 1 99 ? -4.930 -3.369 -2.102 1.00 95.81 99 ASP A C 1
ATOM 750 O O . ASP A 1 99 ? -5.812 -3.789 -2.855 1.00 95.81 99 ASP A O 1
ATOM 754 N N . ILE A 1 100 ? -3.778 -2.886 -2.559 1.00 97.56 100 ILE A N 1
ATOM 755 C CA . ILE A 1 100 ? -3.345 -2.876 -3.957 1.00 97.56 100 ILE A CA 1
ATOM 756 C C . ILE A 1 100 ? -2.083 -3.728 -4.039 1.00 97.56 100 ILE A C 1
ATOM 758 O O . ILE A 1 100 ? -1.115 -3.496 -3.322 1.00 97.56 100 ILE A O 1
ATOM 762 N N . HIS A 1 101 ? -2.082 -4.715 -4.921 1.00 97.88 101 HIS A N 1
ATOM 763 C CA . HIS A 1 101 ? -0.970 -5.627 -5.138 1.00 97.88 101 HIS A CA 1
ATOM 764 C C . HIS A 1 101 ? -0.390 -5.394 -6.529 1.00 97.88 101 HIS A C 1
ATOM 766 O O . HIS A 1 101 ? -1.115 -5.511 -7.514 1.00 97.88 101 HIS A O 1
ATOM 772 N N . LEU A 1 102 ? 0.909 -5.113 -6.610 1.00 97.00 102 LEU A N 1
ATOM 773 C CA . LEU A 1 102 ? 1.682 -5.087 -7.846 1.00 97.00 102 LEU A CA 1
ATOM 774 C C . LEU A 1 102 ? 2.642 -6.273 -7.809 1.00 97.00 102 LEU A C 1
ATOM 776 O O . LEU A 1 102 ? 3.511 -6.354 -6.942 1.00 97.00 102 LEU A O 1
ATOM 780 N N . GLU A 1 103 ? 2.458 -7.221 -8.717 1.00 96.19 103 GLU A N 1
ATOM 781 C CA . GLU A 1 103 ? 3.150 -8.505 -8.687 1.00 96.19 103 GLU A CA 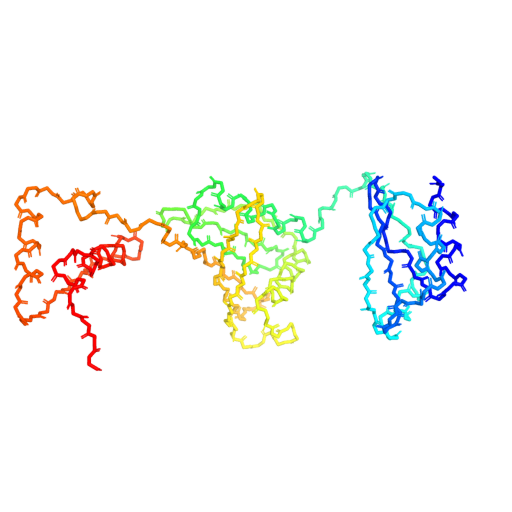1
ATOM 782 C C . GLU A 1 103 ? 3.957 -8.709 -9.972 1.00 96.19 103 GLU A C 1
ATOM 784 O O . GLU A 1 103 ? 3.370 -8.729 -11.060 1.00 96.19 103 GLU A O 1
ATOM 789 N N . PRO A 1 104 ? 5.288 -8.879 -9.873 1.00 94.38 104 PRO A N 1
ATOM 790 C CA . PRO A 1 104 ? 6.121 -9.136 -11.034 1.00 94.38 104 PRO A CA 1
ATOM 791 C C . PRO A 1 104 ? 5.845 -10.542 -11.573 1.00 94.38 104 PRO A C 1
ATOM 793 O O . PRO A 1 104 ? 5.896 -11.530 -10.839 1.00 94.38 104 PRO A O 1
ATOM 796 N N . GLY A 1 105 ? 5.569 -10.633 -12.869 1.00 91.06 105 GLY A N 1
ATOM 797 C CA . GLY A 1 105 ? 5.543 -11.879 -13.627 1.00 91.06 105 GLY A CA 1
ATOM 798 C C . GLY A 1 105 ? 6.682 -11.931 -14.644 1.00 91.06 105 GLY A C 1
ATOM 799 O O . GLY A 1 105 ? 7.385 -10.946 -14.871 1.00 91.06 105 GLY A O 1
ATOM 800 N N . ALA A 1 106 ? 6.844 -13.086 -15.295 1.00 88.50 106 ALA A N 1
ATOM 801 C CA . ALA A 1 106 ? 7.928 -13.303 -16.255 1.00 88.50 106 ALA A CA 1
ATOM 802 C C . ALA A 1 106 ? 7.926 -12.261 -17.392 1.00 88.50 106 ALA A C 1
ATOM 804 O O . ALA A 1 106 ? 8.963 -11.671 -17.696 1.00 88.50 106 ALA A O 1
ATOM 805 N N . SER A 1 107 ? 6.749 -11.997 -17.973 1.00 86.81 107 SER A N 1
ATOM 806 C CA . SER A 1 107 ? 6.567 -11.098 -19.123 1.00 86.81 107 SER A CA 1
ATOM 807 C C . SER A 1 107 ? 5.726 -9.852 -18.838 1.00 86.81 107 SER A C 1
ATOM 809 O O . SER A 1 107 ? 5.774 -8.894 -19.606 1.00 86.81 107 SER A O 1
ATOM 811 N N . ARG A 1 108 ? 4.930 -9.852 -17.764 1.00 90.38 108 ARG A N 1
ATOM 812 C CA . ARG A 1 108 ? 3.992 -8.774 -17.421 1.00 90.38 108 ARG A CA 1
ATOM 813 C C . ARG A 1 108 ? 3.928 -8.576 -15.916 1.00 90.38 108 ARG A C 1
ATOM 815 O O . ARG A 1 108 ? 4.177 -9.511 -15.160 1.00 90.38 108 ARG A O 1
ATOM 822 N N . TYR A 1 109 ? 3.557 -7.374 -15.497 1.00 91.25 109 TYR A N 1
ATOM 823 C CA . TYR A 1 109 ? 3.198 -7.087 -14.114 1.00 91.25 109 TYR A CA 1
ATOM 824 C C . TYR A 1 109 ? 1.692 -7.227 -13.940 1.00 91.25 109 TYR A C 1
ATOM 826 O O . TYR A 1 109 ? 0.913 -6.654 -14.704 1.00 91.25 109 TYR A O 1
ATOM 834 N N . ARG A 1 110 ? 1.292 -7.970 -12.911 1.00 94.19 110 ARG A N 1
ATOM 835 C CA . ARG A 1 110 ? -0.109 -8.144 -12.549 1.00 94.19 110 ARG A CA 1
ATOM 836 C C . ARG A 1 110 ? -0.483 -7.169 -11.452 1.00 94.19 110 ARG A C 1
ATOM 838 O O . ARG A 1 110 ? 0.210 -7.077 -10.441 1.00 94.19 110 ARG A O 1
ATOM 845 N N . ILE A 1 111 ? -1.611 -6.492 -11.629 1.00 95.12 111 ILE A N 1
ATOM 846 C CA . ILE A 1 111 ? -2.172 -5.604 -10.613 1.00 95.12 111 ILE A CA 1
ATOM 847 C C . ILE A 1 111 ? -3.449 -6.234 -10.071 1.00 95.12 111 ILE A C 1
ATOM 849 O O . ILE A 1 111 ? -4.320 -6.645 -10.839 1.00 95.12 111 ILE A O 1
ATOM 853 N N . ARG A 1 112 ? -3.570 -6.329 -8.745 1.00 95.38 112 ARG A N 1
ATOM 854 C CA . ARG A 1 112 ? -4.781 -6.827 -8.082 1.00 95.38 112 ARG A CA 1
ATOM 855 C C . ARG A 1 112 ? -5.243 -5.874 -6.998 1.00 95.38 112 ARG A C 1
ATOM 857 O O . ARG A 1 112 ? -4.428 -5.338 -6.257 1.00 95.38 112 ARG A O 1
ATOM 864 N N . LEU A 1 113 ? -6.550 -5.712 -6.877 1.00 95.62 113 LEU A N 1
ATOM 865 C CA . LEU A 1 113 ? -7.188 -4.995 -5.782 1.00 95.62 113 LEU A CA 1
ATOM 866 C C . LEU A 1 113 ? -7.824 -6.005 -4.839 1.00 95.62 113 LEU A C 1
ATOM 868 O O . LEU A 1 113 ? -8.499 -6.922 -5.303 1.00 95.62 113 LEU A O 1
ATOM 872 N N . ARG A 1 114 ? -7.641 -5.841 -3.532 1.00 93.19 114 ARG A N 1
ATOM 873 C CA . ARG A 1 114 ? -8.444 -6.565 -2.550 1.00 93.19 114 ARG A CA 1
ATOM 874 C C . ARG A 1 114 ? -9.696 -5.755 -2.249 1.00 93.19 114 ARG A C 1
ATOM 876 O O . ARG A 1 114 ? -9.583 -4.668 -1.700 1.00 93.19 114 ARG A O 1
ATOM 883 N N . ILE A 1 115 ? -10.860 -6.279 -2.604 1.00 89.94 115 ILE A N 1
ATOM 884 C CA . ILE A 1 115 ? -12.165 -5.662 -2.348 1.00 89.94 115 ILE A CA 1
ATOM 885 C C . ILE A 1 115 ? -12.958 -6.671 -1.527 1.00 89.94 115 ILE A C 1
ATOM 887 O O . ILE A 1 115 ? -13.027 -7.840 -1.904 1.00 89.94 115 ILE A O 1
ATOM 891 N N . ASP A 1 116 ? -13.451 -6.254 -0.361 1.00 83.38 116 ASP A N 1
ATOM 892 C CA . ASP A 1 116 ? -14.216 -7.107 0.559 1.00 83.38 116 ASP A CA 1
ATOM 893 C C . ASP A 1 116 ? -13.539 -8.463 0.848 1.00 83.38 116 ASP A C 1
ATOM 895 O O . ASP A 1 116 ? -14.157 -9.522 0.915 1.00 83.38 116 ASP A O 1
ATOM 899 N N . GLY A 1 117 ? -12.209 -8.436 0.985 1.00 85.50 117 GLY A N 1
ATOM 900 C CA . GLY A 1 117 ? -11.386 -9.615 1.265 1.00 85.50 117 GLY A CA 1
ATOM 901 C C . GLY A 1 117 ? -10.964 -10.432 0.037 1.00 85.50 117 GLY A C 1
ATOM 902 O O . GLY A 1 117 ? -10.004 -11.203 0.145 1.00 85.50 117 GLY A O 1
ATOM 903 N N . VAL A 1 118 ? -11.581 -10.220 -1.128 1.00 90.62 118 VAL A N 1
ATOM 904 C CA . VAL A 1 118 ? -11.349 -10.977 -2.370 1.00 90.62 118 VAL A CA 1
ATOM 905 C C . VAL A 1 118 ? -10.414 -10.218 -3.314 1.00 90.62 118 VAL A C 1
ATOM 907 O O . VAL A 1 118 ? -10.465 -8.997 -3.417 1.00 90.62 118 VAL A O 1
ATOM 910 N N . LEU A 1 119 ? -9.520 -10.933 -4.008 1.00 92.75 119 LEU A N 1
ATOM 911 C CA . LEU A 1 119 ? -8.579 -10.334 -4.960 1.00 92.75 119 LEU A CA 1
ATOM 912 C C . LEU A 1 119 ? -9.174 -10.272 -6.370 1.00 92.75 119 LEU A C 1
ATOM 914 O O . LEU A 1 119 ? -9.437 -11.302 -6.985 1.00 92.75 119 LEU A O 1
ATOM 918 N N . HIS A 1 120 ? -9.284 -9.061 -6.905 1.00 90.00 120 HIS A N 1
ATOM 919 C CA . HIS A 1 120 ? -9.750 -8.769 -8.255 1.00 90.00 120 HIS A CA 1
ATOM 920 C C . HIS A 1 120 ? -8.587 -8.308 -9.128 1.00 90.00 120 HIS A C 1
ATOM 922 O O . HIS A 1 120 ? -7.847 -7.398 -8.760 1.00 90.00 120 HIS A O 1
ATOM 928 N N . ILE A 1 121 ? -8.426 -8.934 -10.290 1.00 89.75 121 ILE A N 1
ATOM 929 C CA . ILE A 1 121 ? -7.367 -8.609 -11.249 1.00 89.75 121 ILE A CA 1
ATOM 930 C C . ILE A 1 121 ? -7.769 -7.357 -12.043 1.00 89.75 121 ILE A C 1
ATOM 932 O O . ILE A 1 121 ? -8.896 -7.260 -12.527 1.00 89.75 121 ILE A O 1
ATOM 936 N N . LEU A 1 122 ? -6.849 -6.399 -12.157 1.00 87.00 122 LEU A N 1
ATOM 937 C CA . LEU A 1 122 ? -6.921 -5.300 -13.122 1.00 87.00 122 LEU A CA 1
ATOM 938 C C . LEU A 1 122 ? -6.156 -5.674 -14.398 1.00 87.00 122 LEU A C 1
ATOM 940 O O . LEU A 1 122 ? -5.581 -6.753 -14.499 1.00 87.00 122 LEU A O 1
ATOM 944 N N . GLN A 1 123 ? -6.137 -4.780 -15.383 1.00 78.94 123 GLN A N 1
ATOM 945 C CA . GLN A 1 123 ? -5.367 -5.000 -16.601 1.00 78.94 123 GLN A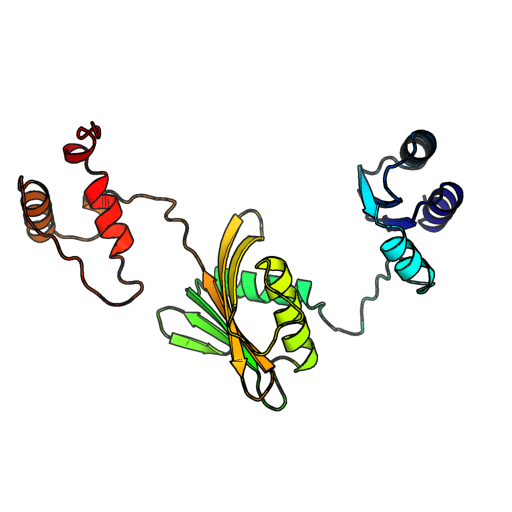 CA 1
ATOM 946 C C . GLN A 1 123 ? -3.874 -5.199 -16.285 1.00 78.94 123 GLN A C 1
ATOM 948 O O . GLN A 1 123 ? -3.264 -4.387 -15.587 1.00 78.94 123 GLN A O 1
ATOM 953 N N . ASP A 1 124 ? -3.295 -6.279 -16.815 1.00 86.81 124 ASP A N 1
ATOM 954 C CA . ASP A 1 124 ? -1.856 -6.525 -16.738 1.00 86.81 124 ASP A CA 1
ATOM 955 C C . ASP A 1 124 ? -1.097 -5.441 -17.517 1.00 86.81 124 ASP A C 1
ATOM 957 O O . ASP A 1 124 ? -1.492 -5.044 -18.618 1.00 86.81 124 ASP A O 1
ATOM 961 N N . ILE A 1 125 ? 0.038 -5.012 -16.974 1.00 89.06 125 ILE A N 1
ATOM 962 C CA . ILE A 1 125 ? 0.876 -3.962 -17.561 1.00 89.06 125 ILE A CA 1
ATOM 963 C C . ILE A 1 125 ? 2.217 -4.526 -18.040 1.00 89.06 125 ILE A C 1
ATOM 965 O O . ILE A 1 125 ? 2.638 -5.621 -17.651 1.00 89.06 125 ILE A O 1
ATOM 969 N N . ALA A 1 126 ? 2.892 -3.780 -18.916 1.00 88.75 126 ALA A N 1
ATOM 970 C CA . ALA A 1 126 ? 4.226 -4.137 -19.389 1.00 88.75 126 ALA A CA 1
ATOM 971 C C . ALA A 1 126 ? 5.233 -4.179 -18.225 1.00 88.75 126 ALA A C 1
ATOM 973 O O . ALA A 1 126 ? 5.073 -3.473 -17.223 1.00 88.75 126 ALA A O 1
ATOM 974 N N . LYS A 1 127 ? 6.268 -5.017 -18.347 1.00 86.31 127 LYS A N 1
ATOM 975 C CA . LYS A 1 127 ? 7.249 -5.237 -17.272 1.00 86.31 127 LYS A CA 1
ATOM 976 C C . LYS A 1 127 ? 7.995 -3.950 -16.925 1.00 86.31 127 LYS A C 1
ATOM 978 O O . LYS A 1 127 ? 8.165 -3.629 -15.754 1.00 86.31 127 LYS A O 1
ATOM 983 N N . GLU A 1 128 ? 8.344 -3.174 -17.943 1.00 85.19 128 GLU A N 1
ATOM 984 C CA . GLU A 1 128 ? 9.033 -1.888 -17.840 1.00 85.19 128 GLU A CA 1
ATOM 985 C C . GLU A 1 128 ? 8.173 -0.866 -17.090 1.00 85.19 128 GLU A C 1
ATOM 987 O O . GLU A 1 128 ? 8.661 -0.148 -16.217 1.00 85.19 128 GLU A O 1
ATOM 992 N N . THR A 1 129 ? 6.868 -0.847 -17.376 1.00 87.25 129 THR A N 1
ATOM 993 C CA . THR A 1 129 ? 5.903 -0.006 -16.663 1.00 87.25 129 THR A CA 1
ATOM 994 C C . THR A 1 129 ? 5.799 -0.415 -15.195 1.00 87.25 129 THR A C 1
ATOM 996 O O . THR A 1 129 ? 5.803 0.450 -14.325 1.00 87.25 129 THR A O 1
ATOM 999 N N . GLY A 1 130 ? 5.762 -1.718 -14.900 1.00 88.81 130 GLY A N 1
ATOM 1000 C CA . GLY A 1 130 ? 5.742 -2.229 -13.528 1.00 88.81 130 GLY A CA 1
ATOM 1001 C C . GLY A 1 130 ? 6.974 -1.824 -12.716 1.00 88.81 130 GLY A C 1
ATOM 1002 O O . GLY A 1 130 ? 6.834 -1.329 -11.601 1.00 88.81 130 GLY A O 1
ATOM 1003 N N . LEU A 1 131 ? 8.170 -1.939 -13.300 1.00 88.12 131 LEU A N 1
ATOM 1004 C CA . LEU A 1 131 ? 9.418 -1.490 -12.672 1.00 88.12 131 LEU A CA 1
ATOM 1005 C C . LEU A 1 131 ? 9.411 0.022 -12.398 1.00 88.12 131 LEU A C 1
ATOM 1007 O O . LEU A 1 131 ? 9.799 0.457 -11.312 1.00 88.12 131 LEU A O 1
ATOM 1011 N N . ALA A 1 132 ? 8.917 0.821 -13.349 1.00 87.44 132 ALA A N 1
ATOM 1012 C CA . ALA A 1 132 ? 8.778 2.265 -13.174 1.00 87.44 132 ALA A CA 1
ATOM 1013 C C . ALA A 1 132 ? 7.794 2.624 -12.044 1.00 87.44 132 ALA A C 1
ATOM 1015 O O . ALA A 1 132 ? 8.056 3.546 -11.269 1.00 87.44 132 ALA A O 1
ATOM 1016 N N . LEU A 1 133 ? 6.689 1.878 -11.910 1.00 91.06 133 LEU A N 1
ATOM 1017 C CA . LEU A 1 133 ? 5.751 2.035 -10.795 1.00 91.06 133 LEU A CA 1
ATOM 1018 C C . LEU A 1 133 ? 6.401 1.679 -9.456 1.00 91.06 133 LEU A C 1
ATOM 1020 O O . LEU A 1 133 ? 6.255 2.444 -8.505 1.00 91.06 133 LEU A O 1
ATOM 1024 N N . THR A 1 134 ? 7.150 0.575 -9.377 1.00 91.88 134 THR A N 1
ATOM 1025 C CA . THR A 1 134 ? 7.877 0.189 -8.159 1.00 91.88 134 THR A CA 1
ATOM 1026 C C . THR A 1 134 ? 8.855 1.281 -7.726 1.00 91.88 134 THR A C 1
ATOM 1028 O O . THR A 1 134 ? 8.825 1.695 -6.569 1.00 91.88 134 THR A O 1
ATOM 1031 N N . ALA A 1 135 ? 9.671 1.808 -8.644 1.00 87.31 135 ALA A N 1
ATOM 1032 C CA . ALA A 1 135 ? 10.609 2.888 -8.330 1.00 87.31 135 ALA A CA 1
ATOM 1033 C C . ALA A 1 135 ? 9.885 4.154 -7.842 1.00 87.31 135 ALA A C 1
ATOM 1035 O O . ALA A 1 135 ? 10.284 4.761 -6.848 1.00 87.31 135 ALA A O 1
ATOM 1036 N N . ARG A 1 136 ? 8.774 4.530 -8.490 1.00 88.19 136 ARG A N 1
ATOM 1037 C CA . ARG A 1 136 ? 7.964 5.682 -8.070 1.00 88.19 136 ARG A CA 1
ATOM 1038 C C . ARG A 1 136 ? 7.357 5.483 -6.681 1.00 88.19 136 ARG A C 1
ATOM 1040 O O . ARG A 1 136 ? 7.356 6.419 -5.887 1.00 88.19 136 ARG A O 1
ATOM 1047 N N . LEU A 1 137 ? 6.857 4.287 -6.390 1.00 91.38 137 LEU A N 1
ATOM 1048 C CA . LEU A 1 137 ? 6.293 3.936 -5.089 1.00 91.38 137 LEU A CA 1
ATOM 1049 C C . LEU A 1 137 ? 7.353 3.941 -3.983 1.00 91.38 137 LEU A C 1
ATOM 1051 O O . LEU A 1 137 ? 7.075 4.427 -2.891 1.00 91.38 137 LEU A O 1
ATOM 1055 N N . LYS A 1 138 ? 8.579 3.493 -4.280 1.00 89.88 138 LYS A N 1
ATOM 1056 C CA . LYS A 1 138 ? 9.714 3.615 -3.358 1.00 89.88 138 LYS A CA 1
ATOM 1057 C C . LYS A 1 138 ? 10.049 5.069 -3.038 1.00 89.88 138 LYS A C 1
ATOM 1059 O O . LYS A 1 138 ? 10.201 5.394 -1.868 1.00 89.88 138 LYS A O 1
ATOM 1064 N N . VAL A 1 139 ? 10.067 5.951 -4.042 1.00 89.31 139 VAL A N 1
ATOM 1065 C CA . VAL A 1 139 ? 10.244 7.400 -3.821 1.00 89.31 139 VAL A CA 1
ATOM 1066 C C . VAL A 1 139 ? 9.163 7.949 -2.889 1.00 89.31 139 VAL A C 1
ATOM 1068 O O . VAL A 1 139 ? 9.483 8.670 -1.953 1.00 89.31 139 VAL A O 1
ATOM 1071 N N . LEU A 1 140 ? 7.891 7.611 -3.131 1.00 86.69 140 LEU A N 1
ATOM 1072 C CA . LEU A 1 140 ? 6.784 8.089 -2.295 1.00 86.69 140 LEU A CA 1
ATOM 1073 C C . LEU A 1 140 ? 6.908 7.597 -0.849 1.00 86.69 140 LEU A C 1
ATOM 1075 O O . LEU A 1 140 ? 6.711 8.379 0.072 1.00 86.69 140 LEU A O 1
ATOM 1079 N N . GLY A 1 141 ? 7.265 6.325 -0.659 1.00 88.25 141 GLY A N 1
ATOM 1080 C CA . GLY A 1 141 ? 7.440 5.701 0.653 1.00 88.25 141 GLY A CA 1
ATOM 1081 C C . GLY A 1 141 ? 8.765 5.994 1.356 1.00 88.25 141 GLY A C 1
ATOM 1082 O O . GLY A 1 141 ? 9.009 5.386 2.394 1.00 88.25 141 GLY A O 1
ATOM 1083 N N . ASN A 1 142 ? 9.619 6.861 0.796 1.00 87.94 142 ASN A N 1
ATOM 1084 C CA . ASN A 1 142 ? 10.979 7.123 1.279 1.00 87.94 142 ASN A CA 1
ATOM 1085 C C . ASN A 1 142 ? 11.823 5.839 1.461 1.00 87.94 142 ASN A C 1
ATOM 1087 O O . ASN A 1 142 ? 12.534 5.675 2.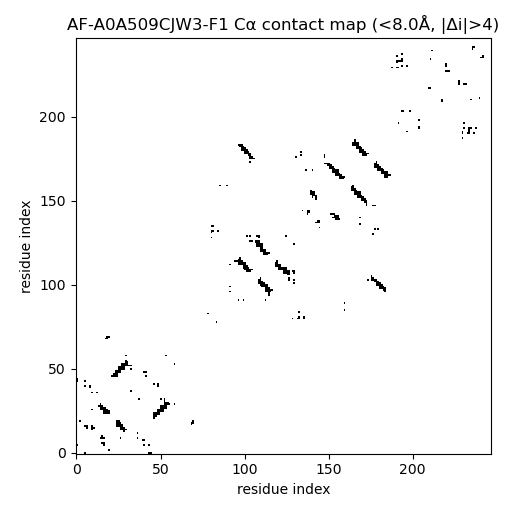451 1.00 87.94 142 ASN A O 1
ATOM 1091 N N . LEU A 1 143 ? 11.700 4.910 0.511 1.00 87.00 143 LEU A N 1
ATOM 1092 C CA . LEU A 1 143 ? 12.417 3.635 0.468 1.00 87.00 143 LEU A CA 1
ATOM 1093 C C . LEU A 1 143 ? 13.677 3.746 -0.401 1.00 87.00 143 LEU A C 1
ATOM 1095 O O . LEU A 1 143 ? 13.742 4.574 -1.314 1.00 87.00 143 LEU A O 1
ATOM 1099 N N . ASP A 1 144 ? 14.651 2.864 -0.179 1.00 88.56 144 ASP A N 1
ATOM 1100 C CA . ASP A 1 144 ? 15.859 2.806 -1.000 1.00 88.56 144 ASP A CA 1
ATOM 1101 C C . ASP A 1 144 ? 15.540 2.197 -2.375 1.00 88.56 144 ASP A C 1
ATOM 1103 O O . ASP A 1 144 ? 15.194 1.017 -2.519 1.00 88.56 144 ASP A O 1
ATOM 1107 N N . ILE A 1 145 ? 15.647 3.035 -3.407 1.00 85.38 145 ILE A N 1
ATOM 1108 C CA . ILE A 1 145 ? 15.369 2.683 -4.802 1.00 85.38 145 ILE A CA 1
ATOM 1109 C C . ILE A 1 145 ? 16.423 1.717 -5.346 1.00 85.38 145 ILE A C 1
ATOM 1111 O O . ILE A 1 145 ? 16.079 0.895 -6.190 1.00 85.38 145 ILE A O 1
ATOM 1115 N N . ALA A 1 146 ? 17.670 1.809 -4.878 1.00 86.69 146 ALA A N 1
ATOM 1116 C CA . ALA A 1 146 ? 18.780 0.990 -5.353 1.00 86.69 146 ALA A CA 1
ATOM 1117 C C . ALA A 1 146 ? 18.816 -0.399 -4.696 1.00 86.69 146 ALA A C 1
ATOM 1119 O O . ALA A 1 146 ? 19.369 -1.340 -5.268 1.00 86.69 146 ALA A O 1
ATOM 1120 N N . GLU A 1 147 ? 18.224 -0.552 -3.509 1.00 92.19 147 GLU A N 1
ATOM 1121 C CA . GLU A 1 147 ? 18.145 -1.843 -2.829 1.00 92.19 147 GLU A CA 1
ATOM 1122 C C . GLU A 1 147 ? 16.926 -2.649 -3.300 1.00 92.19 147 GLU A C 1
ATOM 1124 O O . GLU A 1 147 ? 15.780 -2.250 -3.106 1.00 92.19 147 GLU A O 1
ATOM 1129 N N . HIS A 1 148 ? 17.164 -3.821 -3.888 1.00 91.38 148 HIS A N 1
ATOM 1130 C CA . HIS A 1 148 ? 16.125 -4.713 -4.428 1.00 91.38 148 HIS A CA 1
ATOM 1131 C C . HIS A 1 148 ? 16.143 -6.118 -3.805 1.00 91.38 148 HIS A C 1
ATOM 1133 O O . HIS A 1 148 ? 15.340 -6.971 -4.180 1.00 91.38 148 HIS A O 1
ATOM 1139 N N . ARG A 1 149 ? 17.090 -6.397 -2.902 1.00 92.81 149 ARG A N 1
ATOM 1140 C CA . ARG A 1 149 ? 17.379 -7.736 -2.360 1.00 92.81 149 ARG A CA 1
ATOM 1141 C C . ARG A 1 149 ? 16.790 -7.954 -0.974 1.00 92.81 149 ARG A C 1
ATOM 1143 O O . ARG A 1 149 ? 16.715 -9.096 -0.530 1.00 92.81 149 ARG A O 1
ATOM 1150 N N . LEU A 1 150 ? 16.387 -6.879 -0.301 1.00 95.19 150 LEU A N 1
ATOM 1151 C CA . LEU A 1 150 ? 15.789 -6.912 1.029 1.00 95.19 150 LEU A CA 1
ATOM 1152 C C . LEU A 1 150 ? 14.336 -6.422 0.978 1.00 95.19 150 LEU A C 1
ATOM 1154 O O . LEU A 1 150 ? 14.027 -5.535 0.178 1.00 95.19 150 LEU A O 1
ATOM 1158 N N . PRO A 1 151 ? 13.441 -6.983 1.812 1.00 97.62 151 PRO A N 1
ATOM 1159 C CA . PRO A 1 151 ? 12.128 -6.395 2.034 1.00 97.62 151 PRO A CA 1
ATOM 1160 C C . PRO A 1 151 ? 12.260 -4.968 2.575 1.00 97.62 151 PRO A C 1
ATOM 1162 O O . PRO A 1 151 ? 13.169 -4.690 3.359 1.00 97.62 151 PRO A O 1
ATOM 1165 N N . GLN A 1 152 ? 11.353 -4.080 2.175 1.00 98.00 152 GLN A N 1
ATOM 1166 C CA . GLN A 1 152 ? 11.306 -2.704 2.670 1.00 98.00 152 GLN A CA 1
ATOM 1167 C C . GLN A 1 152 ? 9.874 -2.324 3.035 1.00 98.00 152 GLN A C 1
ATOM 1169 O O . GLN A 1 152 ? 8.936 -2.658 2.314 1.00 98.00 152 GLN A O 1
ATOM 1174 N N . ASP A 1 153 ? 9.711 -1.584 4.125 1.00 97.00 153 ASP A N 1
ATOM 1175 C CA . ASP A 1 153 ? 8.424 -1.097 4.610 1.00 97.00 153 ASP A CA 1
ATOM 1176 C C . ASP A 1 153 ? 8.469 0.421 4.742 1.00 97.00 153 ASP A C 1
ATOM 1178 O O . ASP A 1 153 ? 9.471 0.997 5.163 1.00 97.00 153 ASP A O 1
ATOM 1182 N N . GLY A 1 154 ? 7.362 1.074 4.415 1.00 93.00 154 GLY A N 1
ATOM 1183 C CA . GLY A 1 154 ? 7.234 2.518 4.521 1.00 93.00 154 GLY A CA 1
ATOM 1184 C C . GLY A 1 154 ? 5.785 2.957 4.606 1.00 93.00 154 GLY A C 1
ATOM 1185 O O . GLY A 1 154 ? 4.847 2.151 4.622 1.00 93.00 154 GLY A O 1
ATOM 1186 N N . GLN A 1 155 ? 5.601 4.268 4.651 1.00 93.44 155 GLN A N 1
ATOM 1187 C CA . GLN A 1 155 ? 4.295 4.906 4.581 1.00 93.44 155 GLN A CA 1
ATOM 1188 C C . GLN A 1 155 ? 4.401 6.157 3.731 1.00 93.44 155 GLN A C 1
ATOM 1190 O O . GLN A 1 155 ? 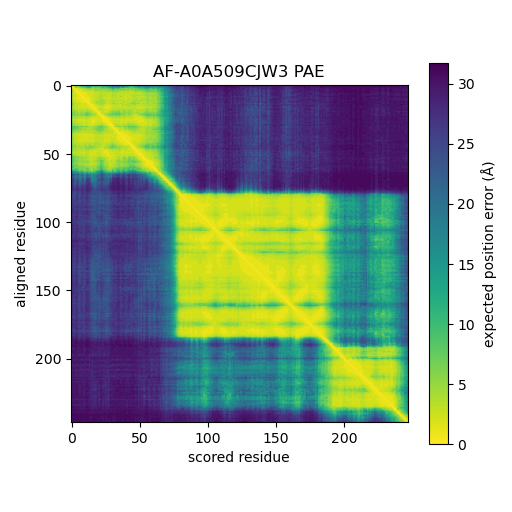5.458 6.781 3.673 1.00 93.44 155 GLN A O 1
ATOM 1195 N N . PHE A 1 156 ? 3.307 6.517 3.078 1.00 90.50 156 PHE A N 1
ATOM 1196 C CA . PHE A 1 156 ? 3.221 7.767 2.345 1.00 90.50 156 PHE A CA 1
ATOM 1197 C C . PHE A 1 156 ? 1.786 8.262 2.299 1.00 90.50 156 PHE A C 1
ATOM 1199 O O . PHE A 1 156 ? 0.841 7.476 2.389 1.00 90.50 156 PHE A O 1
ATOM 1206 N N . THR A 1 157 ? 1.639 9.563 2.101 1.00 88.25 157 THR A N 1
ATOM 1207 C CA . THR A 1 157 ? 0.347 10.220 1.924 1.00 88.25 157 THR A CA 1
ATOM 1208 C C . THR A 1 157 ? 0.321 10.870 0.549 1.00 88.25 157 THR A C 1
ATOM 1210 O O . THR A 1 157 ? 1.323 11.429 0.100 1.00 88.25 157 THR A O 1
ATOM 1213 N N . VAL A 1 158 ? -0.802 10.742 -0.150 1.00 86.56 158 VAL A N 1
ATOM 1214 C CA . VAL A 1 158 ? -1.033 11.363 -1.456 1.00 86.56 158 VAL A CA 1
ATOM 1215 C C . VAL A 1 158 ? -2.368 12.080 -1.454 1.00 86.56 158 VAL A C 1
ATOM 1217 O O . VAL A 1 158 ? -3.367 11.539 -0.983 1.00 86.56 158 VAL A O 1
ATOM 1220 N N . ASP A 1 159 ? -2.390 13.261 -2.057 1.00 85.06 159 ASP A N 1
ATOM 1221 C CA . ASP A 1 159 ? -3.628 13.994 -2.280 1.00 85.06 159 ASP A CA 1
ATOM 1222 C C . ASP A 1 159 ? -4.246 13.540 -3.605 1.00 85.06 159 ASP A C 1
ATOM 1224 O O . ASP A 1 159 ? -3.698 13.752 -4.695 1.00 85.06 159 ASP A O 1
ATOM 1228 N N . LEU A 1 160 ? -5.397 12.875 -3.523 1.00 80.75 160 LEU A N 1
ATOM 1229 C CA . LEU A 1 160 ? -6.141 12.396 -4.682 1.00 80.75 160 LEU A CA 1
ATOM 1230 C C . LEU A 1 160 ? -7.500 13.086 -4.709 1.00 80.75 160 LEU A C 1
ATOM 1232 O O . LEU A 1 160 ? -8.376 12.796 -3.908 1.00 80.75 160 LEU A O 1
ATOM 1236 N N . SER A 1 161 ? -7.689 13.977 -5.684 1.00 74.88 161 SER A N 1
ATOM 1237 C CA . SER A 1 161 ? -8.974 14.656 -5.921 1.00 74.88 161 SER A CA 1
ATOM 1238 C C . SER A 1 161 ? -9.481 15.501 -4.739 1.00 74.88 161 SER A C 1
ATOM 1240 O O . SER A 1 161 ? -10.681 15.724 -4.634 1.00 74.88 161 SER A O 1
ATOM 1242 N N . GLY A 1 162 ? -8.573 16.002 -3.896 1.00 75.12 162 GLY A N 1
ATOM 1243 C CA . GLY A 1 162 ? -8.898 16.813 -2.716 1.00 75.12 162 GLY A CA 1
ATOM 1244 C C . GLY A 1 162 ? -8.870 16.038 -1.399 1.00 75.12 162 GLY A C 1
ATOM 1245 O O . GLY A 1 162 ? -8.771 16.669 -0.353 1.00 75.12 162 GLY A O 1
ATOM 1246 N N . ASP A 1 163 ? -8.856 14.703 -1.452 1.00 75.00 163 ASP A N 1
ATOM 1247 C CA . ASP A 1 163 ? -8.764 13.854 -0.266 1.00 75.00 163 ASP A CA 1
ATOM 1248 C C . ASP A 1 163 ? -7.308 13.453 -0.017 1.00 75.00 163 ASP A C 1
ATOM 1250 O O . ASP A 1 163 ? -6.631 12.930 -0.912 1.00 75.00 163 ASP A O 1
ATOM 1254 N N . SER A 1 164 ? -6.829 13.680 1.207 1.00 83.81 164 SER A N 1
ATOM 1255 C CA . SER A 1 164 ? -5.491 13.260 1.621 1.00 83.81 164 SER A CA 1
ATOM 1256 C C . SER A 1 164 ? -5.536 11.823 2.121 1.00 83.81 164 SER A C 1
ATOM 1258 O O . SER A 1 164 ? -6.172 11.513 3.125 1.00 83.81 164 SER A O 1
ATOM 1260 N N . ILE A 1 165 ? -4.884 10.913 1.401 1.00 85.19 165 ILE A N 1
ATOM 1261 C CA . ILE A 1 165 ? -5.014 9.475 1.636 1.00 85.19 165 ILE A CA 1
ATOM 1262 C C . ILE A 1 165 ? -3.661 8.895 1.996 1.00 85.19 165 ILE A C 1
ATOM 1264 O O . ILE A 1 165 ? -2.680 9.043 1.266 1.00 85.19 165 ILE A O 1
ATOM 1268 N N . SER A 1 166 ? -3.626 8.178 3.116 1.00 89.56 166 SER A N 1
ATOM 1269 C CA . SER A 1 166 ? -2.411 7.556 3.624 1.00 89.56 166 SER A CA 1
ATOM 1270 C C . SER A 1 166 ? -2.359 6.070 3.276 1.00 89.56 166 SER A C 1
ATOM 1272 O O . SER A 1 166 ? -3.344 5.338 3.376 1.00 89.56 166 SER A O 1
ATOM 1274 N N . PHE A 1 167 ? -1.180 5.607 2.883 1.00 94.50 167 PHE A N 1
ATOM 1275 C CA . PHE A 1 167 ? -0.905 4.227 2.519 1.00 94.50 167 PHE A CA 1
ATOM 1276 C C . PHE A 1 167 ? 0.268 3.697 3.334 1.00 94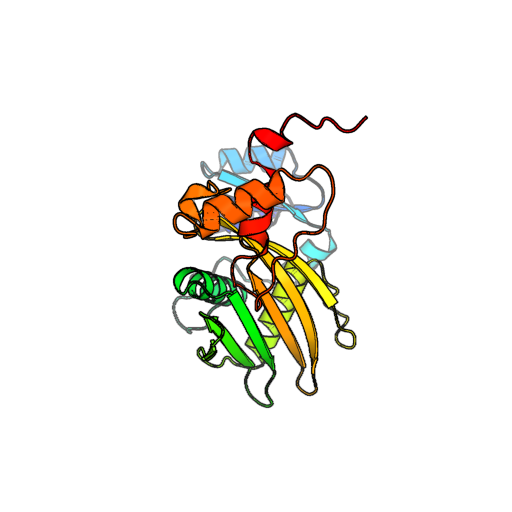.50 167 PHE A C 1
ATOM 1278 O O . PHE A 1 167 ? 1.272 4.381 3.529 1.00 94.50 167 PHE A O 1
ATOM 1285 N N . ARG A 1 168 ? 0.179 2.429 3.739 1.00 96.56 168 ARG A N 1
ATOM 1286 C CA . ARG A 1 168 ? 1.364 1.633 4.078 1.00 96.56 168 ARG A CA 1
ATOM 1287 C C . ARG A 1 168 ? 1.850 0.937 2.824 1.00 96.56 168 ARG A C 1
ATOM 1289 O O . ARG A 1 168 ? 1.044 0.356 2.103 1.00 96.56 168 ARG A O 1
ATOM 1296 N N . ILE A 1 169 ? 3.152 0.954 2.598 1.00 97.94 169 ILE A N 1
ATOM 1297 C CA . ILE A 1 169 ? 3.803 0.256 1.495 1.00 97.94 169 ILE A CA 1
ATOM 1298 C C . ILE A 1 169 ? 4.732 -0.814 2.052 1.00 97.94 169 ILE A C 1
ATOM 1300 O O . ILE A 1 169 ? 5.450 -0.566 3.015 1.00 97.94 169 ILE A O 1
ATOM 1304 N N . ALA A 1 170 ? 4.723 -1.983 1.422 1.00 97.69 170 ALA A N 1
ATOM 1305 C CA . ALA A 1 170 ? 5.711 -3.028 1.631 1.00 97.69 170 ALA A CA 1
ATOM 1306 C C . ALA A 1 170 ? 6.222 -3.525 0.275 1.00 97.69 170 ALA A C 1
ATOM 1308 O O . ALA A 1 170 ? 5.422 -3.781 -0.633 1.00 97.69 170 ALA A O 1
ATOM 1309 N N . THR A 1 171 ? 7.536 -3.683 0.134 1.00 97.69 171 THR A N 1
ATOM 1310 C CA . THR A 1 171 ? 8.176 -4.321 -1.019 1.00 97.69 171 THR A CA 1
ATOM 1311 C C . THR A 1 171 ? 8.804 -5.645 -0.603 1.00 97.69 171 THR A C 1
ATOM 1313 O O . THR A 1 171 ? 9.332 -5.787 0.498 1.00 97.69 171 THR A O 1
ATOM 1316 N N . LEU A 1 172 ? 8.723 -6.641 -1.483 1.00 97.56 172 LEU A N 1
ATOM 1317 C CA . LEU A 1 172 ? 9.297 -7.963 -1.271 1.00 97.56 172 LEU A CA 1
ATOM 1318 C C . LEU A 1 172 ? 10.050 -8.414 -2.532 1.00 97.56 172 LEU A C 1
ATOM 1320 O O . LEU A 1 172 ? 9.426 -8.521 -3.598 1.00 97.56 172 LEU A O 1
ATOM 1324 N N . PRO A 1 173 ? 11.350 -8.738 -2.427 1.00 95.69 173 PRO A N 1
ATOM 1325 C CA . PRO A 1 173 ? 12.114 -9.330 -3.518 1.00 95.69 173 PRO A CA 1
ATOM 1326 C C . PRO A 1 173 ? 11.471 -10.634 -4.001 1.00 95.69 173 PRO A C 1
ATOM 1328 O O . PRO A 1 173 ? 11.142 -11.520 -3.213 1.00 95.69 173 PRO A O 1
ATOM 1331 N N . CYS A 1 174 ? 11.286 -10.757 -5.309 1.00 93.38 174 CYS A N 1
ATOM 1332 C CA . CYS A 1 174 ? 10.773 -11.941 -5.990 1.00 93.38 174 CYS A CA 1
ATOM 1333 C C . CYS A 1 174 ? 11.706 -12.304 -7.156 1.00 93.38 174 CYS A C 1
ATOM 1335 O O . CYS A 1 174 ? 12.545 -11.511 -7.576 1.00 93.38 174 CYS A O 1
ATOM 1337 N N . LYS A 1 175 ? 11.529 -13.499 -7.736 1.00 90.31 175 LYS A N 1
ATOM 1338 C CA . LYS A 1 175 ? 12.355 -13.972 -8.863 1.00 90.31 175 LYS A CA 1
ATOM 1339 C C . LYS A 1 175 ? 12.379 -13.001 -10.055 1.00 90.31 175 LYS A C 1
ATOM 1341 O O . LYS A 1 175 ? 13.409 -12.855 -10.699 1.00 90.31 175 LYS A O 1
ATOM 1346 N N . GLU A 1 176 ? 11.248 -12.359 -10.345 1.00 90.44 176 GLU A N 1
ATOM 1347 C CA . GLU A 1 176 ? 11.045 -11.540 -11.552 1.00 90.44 176 GLU A CA 1
ATOM 1348 C C . GLU A 1 176 ? 11.092 -10.022 -11.299 1.00 90.44 176 GLU A C 1
ATOM 1350 O O . GLU A 1 176 ? 10.784 -9.241 -12.200 1.00 90.44 176 GLU A O 1
ATOM 1355 N N . GLY A 1 177 ? 11.439 -9.595 -10.082 1.00 89.56 177 GLY A N 1
ATOM 1356 C CA . GLY A 1 177 ? 11.420 -8.194 -9.655 1.00 89.56 177 GLY A CA 1
ATOM 1357 C C . GLY A 1 177 ? 10.933 -8.057 -8.217 1.00 89.56 177 GLY A C 1
ATOM 1358 O O . GLY A 1 177 ? 10.990 -9.006 -7.444 1.00 89.56 177 GLY A O 1
ATOM 1359 N N . GLU A 1 178 ? 10.394 -6.899 -7.851 1.00 94.75 178 GLU A N 1
ATOM 1360 C CA . GLU A 1 178 ? 9.828 -6.681 -6.516 1.00 94.75 178 GLU A CA 1
ATOM 1361 C C . GLU A 1 178 ? 8.305 -6.688 -6.555 1.00 94.75 178 GLU A C 1
ATOM 1363 O O . GLU A 1 178 ? 7.681 -5.967 -7.341 1.00 94.75 178 GLU A O 1
ATOM 1368 N N . LYS A 1 179 ? 7.710 -7.483 -5.666 1.00 97.50 179 LYS A N 1
ATOM 1369 C CA . LYS A 1 179 ? 6.290 -7.395 -5.350 1.00 97.50 179 LYS A CA 1
ATOM 1370 C C . LYS A 1 179 ? 6.071 -6.203 -4.432 1.00 97.50 179 LYS A C 1
ATOM 1372 O O . LYS A 1 179 ? 6.747 -6.090 -3.416 1.00 97.50 179 LYS A O 1
ATOM 1377 N N . VAL A 1 180 ? 5.104 -5.356 -4.762 1.00 98.12 180 VAL A N 1
ATOM 1378 C CA . VAL A 1 180 ? 4.706 -4.214 -3.934 1.00 98.12 180 VAL A CA 1
ATOM 1379 C C . VAL A 1 180 ? 3.280 -4.425 -3.451 1.00 98.12 180 VAL A C 1
ATOM 1381 O O . VAL A 1 180 ? 2.400 -4.809 -4.223 1.00 98.12 180 VAL A O 1
ATOM 1384 N N . VAL A 1 181 ? 3.045 -4.187 -2.167 1.00 98.31 181 VAL A N 1
ATOM 1385 C CA . VAL A 1 181 ? 1.707 -4.168 -1.578 1.00 98.31 181 VAL A CA 1
ATOM 1386 C C . VAL A 1 181 ? 1.486 -2.807 -0.947 1.00 98.31 181 VAL A C 1
ATOM 1388 O O . VAL A 1 181 ? 2.282 -2.363 -0.125 1.00 98.31 181 VAL A O 1
ATOM 1391 N N . LEU A 1 182 ? 0.396 -2.159 -1.338 1.00 97.88 182 LEU A N 1
ATOM 1392 C CA . LEU A 1 182 ? -0.089 -0.936 -0.721 1.00 97.88 182 LEU A CA 1
ATOM 1393 C C . LEU A 1 182 ? -1.320 -1.288 0.093 1.00 97.88 182 LEU A C 1
ATOM 1395 O O . LEU A 1 182 ? -2.255 -1.885 -0.437 1.00 97.88 182 LEU A O 1
ATOM 1399 N N . ARG A 1 183 ? -1.337 -0.912 1.363 1.00 95.75 183 ARG A N 1
ATOM 1400 C CA . ARG A 1 183 ? -2.519 -1.003 2.210 1.00 95.75 183 ARG A CA 1
ATOM 1401 C C . ARG A 1 183 ? -3.050 0.389 2.452 1.00 95.75 183 ARG A C 1
ATOM 1403 O O . ARG A 1 183 ? -2.326 1.242 2.964 1.00 95.75 183 ARG A O 1
ATOM 1410 N N . LEU A 1 184 ? -4.319 0.577 2.123 1.00 91.38 184 LEU A N 1
ATOM 1411 C CA . LEU A 1 184 ? -5.019 1.810 2.419 1.00 91.38 184 LEU A CA 1
ATOM 1412 C C . LEU A 1 184 ? -5.164 1.944 3.939 1.00 91.38 184 LEU A C 1
ATOM 1414 O O . LEU A 1 184 ? -5.739 1.068 4.595 1.00 91.38 184 LEU A O 1
ATOM 1418 N N . LEU A 1 185 ? -4.627 3.019 4.510 1.00 83.56 185 LEU A N 1
ATOM 1419 C CA . LEU A 1 185 ? -4.923 3.384 5.886 1.00 83.56 185 LEU A CA 1
ATOM 1420 C C . LEU A 1 185 ? -6.228 4.163 5.866 1.00 83.56 185 LEU A C 1
ATOM 1422 O O . LEU A 1 185 ? -6.271 5.304 5.417 1.00 83.56 185 LEU A O 1
ATOM 1426 N N . HIS A 1 186 ? -7.296 3.540 6.355 1.00 68.19 186 HIS A N 1
ATOM 1427 C CA . HIS A 1 186 ? -8.490 4.303 6.675 1.00 68.19 186 HIS A CA 1
ATOM 1428 C C . HIS A 1 186 ? -8.138 5.197 7.859 1.00 68.19 186 HIS A C 1
ATOM 1430 O O . HIS A 1 186 ? -7.872 4.699 8.957 1.00 68.19 186 HIS A O 1
ATOM 1436 N N . GLN A 1 187 ? -8.105 6.508 7.632 1.00 57.12 187 GLN A N 1
ATOM 1437 C CA . GLN A 1 187 ? -8.250 7.446 8.730 1.00 57.12 187 GLN A CA 1
ATOM 1438 C C . GLN A 1 187 ? -9.634 7.181 9.318 1.00 57.12 187 GLN A C 1
ATOM 1440 O O . GLN A 1 187 ? -10.645 7.247 8.619 1.00 57.12 187 GLN A O 1
ATOM 1445 N N . VAL A 1 188 ? -9.678 6.765 10.582 1.00 52.91 188 VAL A N 1
ATOM 1446 C CA . VAL A 1 188 ? -10.934 6.678 11.325 1.00 52.91 188 VAL A CA 1
ATOM 1447 C C . VAL A 1 188 ? -11.342 8.124 11.597 1.00 52.91 188 VAL A C 1
ATOM 1449 O O . VAL A 1 188 ? -11.024 8.672 12.644 1.00 52.91 188 VAL A O 1
ATOM 1452 N N . GLU A 1 189 ? -11.950 8.777 10.607 1.00 51.62 189 GLU A N 1
ATOM 1453 C CA . GLU A 1 189 ? -12.404 10.167 10.732 1.00 51.62 189 GLU A CA 1
ATOM 1454 C C . GLU A 1 189 ? -13.644 10.290 11.621 1.00 51.62 189 GLU A C 1
ATOM 1456 O O . GLU A 1 189 ? -13.969 11.378 12.084 1.00 51.62 189 GLU A O 1
ATOM 1461 N N . GLN A 1 190 ? -14.330 9.181 11.904 1.00 54.84 190 GLN A N 1
ATOM 1462 C CA . GLN A 1 190 ? -15.503 9.183 12.765 1.00 54.84 190 GLN A CA 1
ATOM 1463 C C . GLN A 1 190 ? -15.396 8.081 13.807 1.00 54.84 190 GLN A C 1
ATOM 1465 O O . GLN A 1 190 ? -15.526 6.889 13.519 1.00 54.84 190 GLN A O 1
ATOM 1470 N N . THR A 1 191 ? -15.166 8.501 15.045 1.00 55.69 191 THR A N 1
ATOM 1471 C CA . THR A 1 191 ? -15.543 7.715 16.207 1.00 55.69 191 THR A CA 1
ATOM 1472 C C . THR A 1 191 ? -17.056 7.582 16.206 1.00 55.69 191 THR A C 1
ATOM 1474 O O . THR A 1 191 ? -17.799 8.554 16.320 1.00 55.69 191 THR A O 1
ATOM 1477 N N . LEU A 1 192 ? -17.508 6.356 15.967 1.00 62.88 192 LEU A N 1
ATOM 1478 C CA . LEU A 1 192 ? -18.920 6.019 15.989 1.00 62.88 192 LEU A CA 1
ATOM 1479 C C . LEU A 1 192 ? -19.373 5.933 17.440 1.00 62.88 192 LEU A C 1
ATOM 1481 O O . LEU A 1 192 ? -18.671 5.355 18.274 1.00 62.88 192 LEU A O 1
ATOM 1485 N N . ASP A 1 193 ? -20.551 6.475 17.730 1.00 75.25 193 ASP A N 1
ATOM 1486 C CA . ASP A 1 193 ? -21.206 6.223 19.006 1.00 75.25 193 ASP A CA 1
ATOM 1487 C C . ASP A 1 193 ? -21.423 4.711 19.155 1.00 75.25 193 ASP A C 1
ATOM 1489 O O . ASP A 1 193 ? -21.748 4.012 18.189 1.00 75.25 193 ASP A O 1
ATOM 1493 N N . LEU A 1 194 ? -21.235 4.205 20.367 1.00 80.56 194 LEU A N 1
ATOM 1494 C CA . LEU A 1 194 ? -21.386 2.798 20.710 1.00 80.56 194 LEU A CA 1
ATOM 1495 C C . LEU A 1 194 ? -22.783 2.275 20.330 1.00 80.56 194 LEU A C 1
ATOM 1497 O O . LEU A 1 194 ? -22.908 1.138 19.873 1.00 80.56 194 LEU A O 1
ATOM 1501 N N . ASP A 1 195 ? -23.804 3.136 20.414 1.00 81.25 195 ASP A N 1
ATOM 1502 C CA . ASP A 1 195 ? -25.178 2.856 19.974 1.00 81.25 195 ASP A CA 1
ATOM 1503 C C . ASP A 1 195 ? -25.303 2.613 18.453 1.00 81.25 195 ASP A C 1
ATOM 1505 O O . ASP A 1 195 ? -26.246 1.965 17.998 1.00 81.25 195 ASP A O 1
ATOM 1509 N N . THR A 1 196 ? -24.343 3.079 17.648 1.00 80.56 196 THR A N 1
ATOM 1510 C CA . THR A 1 196 ? -24.357 2.976 16.173 1.00 80.56 196 THR A CA 1
ATOM 1511 C C . THR A 1 196 ? -23.493 1.846 15.611 1.00 80.56 196 THR A C 1
ATOM 1513 O O . THR A 1 196 ? -23.496 1.607 14.405 1.00 80.56 196 THR A O 1
ATOM 1516 N N . LEU A 1 197 ? -22.800 1.086 16.468 1.00 82.06 197 LEU A N 1
ATOM 1517 C CA . LEU A 1 197 ? -21.934 -0.033 16.064 1.00 82.06 197 LEU A CA 1
ATOM 1518 C C . LEU A 1 197 ? -22.696 -1.297 15.618 1.00 82.06 197 LEU A C 1
ATOM 1520 O O . LEU A 1 197 ? -22.071 -2.300 15.275 1.00 82.06 197 LEU A O 1
ATOM 1524 N N . GLY A 1 198 ? -24.031 -1.274 15.639 1.00 84.75 198 GLY A N 1
ATOM 1525 C CA . GLY A 1 198 ? -24.872 -2.405 15.232 1.00 84.75 198 GLY A CA 1
ATOM 1526 C C . GLY A 1 198 ? -25.060 -3.482 16.306 1.00 84.75 198 GLY A C 1
ATOM 1527 O O . GLY A 1 198 ? -25.541 -4.570 15.995 1.00 84.75 198 GLY A O 1
ATOM 1528 N N . MET A 1 199 ? -24.700 -3.202 17.565 1.00 87.94 199 MET A N 1
ATOM 1529 C CA . MET A 1 199 ? -25.042 -4.067 18.700 1.00 87.94 199 MET A CA 1
ATOM 1530 C C . ME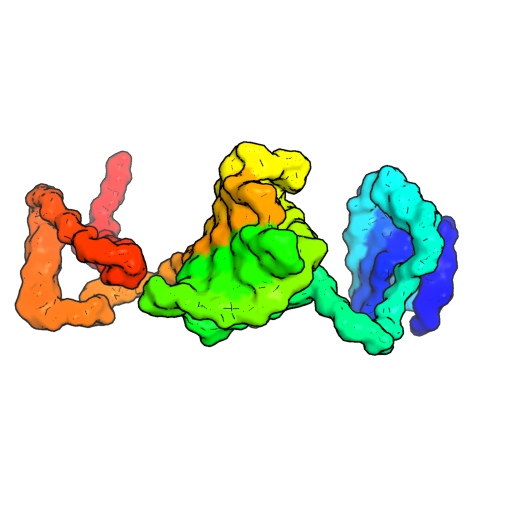T A 1 199 ? -26.503 -3.842 19.103 1.00 87.94 199 MET A C 1
ATOM 1532 O O . MET A 1 199 ? -26.915 -2.711 19.348 1.00 87.94 199 MET A O 1
ATOM 1536 N N . TYR A 1 200 ? -27.290 -4.911 19.221 1.00 83.69 200 TYR A N 1
ATOM 1537 C CA . TYR A 1 200 ? -28.708 -4.804 19.580 1.00 83.69 200 TYR A CA 1
ATOM 1538 C C . TYR A 1 200 ? -28.929 -4.983 21.085 1.00 83.69 200 TYR A C 1
ATOM 1540 O O . TYR A 1 200 ? -28.396 -5.922 21.674 1.00 83.69 200 TYR A O 1
ATOM 1548 N N . GLY A 1 201 ? -29.769 -4.127 21.683 1.00 83.88 201 GLY A N 1
ATOM 1549 C CA . GLY A 1 201 ? -30.355 -4.242 23.029 1.00 83.88 201 GLY A CA 1
ATOM 1550 C C . GLY A 1 201 ? -29.483 -4.954 24.070 1.00 83.88 201 GLY A C 1
ATOM 1551 O O . GLY A 1 201 ? -28.589 -4.356 24.659 1.00 83.88 201 GLY A O 1
ATOM 1552 N N . ALA A 1 202 ? -29.728 -6.251 24.270 1.00 89.69 202 ALA A N 1
ATOM 1553 C CA . ALA A 1 202 ? -29.023 -7.066 25.259 1.00 89.69 202 ALA A CA 1
ATOM 1554 C C . ALA A 1 202 ? -27.495 -7.131 25.054 1.00 89.69 202 ALA A C 1
ATOM 1556 O O . ALA A 1 202 ? -26.756 -7.118 26.035 1.00 89.69 202 ALA A O 1
ATOM 1557 N N . GLN A 1 203 ? -27.007 -7.174 23.807 1.00 89.81 203 GLN A N 1
ATOM 1558 C CA . GLN A 1 203 ? -25.567 -7.195 23.509 1.00 89.81 203 GLN A CA 1
ATOM 1559 C C . GLN A 1 203 ? -24.905 -5.875 23.896 1.00 89.81 203 GLN A C 1
ATOM 1561 O O . GLN A 1 203 ? -23.844 -5.877 24.515 1.00 89.81 203 GLN A O 1
ATOM 1566 N N . LEU A 1 204 ? -25.554 -4.755 23.572 1.00 89.56 204 LEU A N 1
ATOM 1567 C CA . LEU A 1 204 ? -25.045 -3.430 23.898 1.00 89.56 204 LEU A CA 1
ATOM 1568 C C . LEU A 1 204 ? -25.045 -3.193 25.410 1.00 89.56 204 LEU A C 1
ATOM 1570 O O . LEU A 1 204 ? -24.064 -2.691 25.951 1.00 89.56 204 LEU A O 1
ATOM 1574 N N . THR A 1 205 ? -26.109 -3.604 26.106 1.00 89.81 205 THR A N 1
ATOM 1575 C CA . THR A 1 205 ? -26.174 -3.541 27.572 1.00 89.81 205 THR A CA 1
ATOM 1576 C C . THR A 1 205 ? -25.076 -4.382 28.218 1.00 89.81 205 THR A C 1
ATOM 1578 O O . THR A 1 205 ? -24.380 -3.881 29.097 1.00 89.81 205 THR A O 1
ATOM 1581 N N . ALA A 1 206 ? -24.874 -5.624 27.768 1.00 90.81 206 ALA A N 1
ATOM 1582 C CA . ALA A 1 206 ? -23.822 -6.491 28.297 1.00 90.81 206 ALA A CA 1
ATOM 1583 C C . ALA A 1 206 ? -22.421 -5.920 28.033 1.00 90.81 206 ALA A C 1
ATOM 1585 O O . ALA A 1 206 ? -21.565 -5.950 28.915 1.00 90.81 206 ALA A O 1
ATOM 1586 N N . PHE A 1 207 ? -22.193 -5.357 26.843 1.00 91.44 207 PHE A N 1
ATOM 1587 C CA . PHE A 1 207 ? -20.920 -4.731 26.503 1.00 91.44 207 PHE A CA 1
ATOM 1588 C C . PHE A 1 207 ? -20.657 -3.482 27.355 1.00 91.44 207 PHE A C 1
ATOM 1590 O O . PHE A 1 207 ? -19.585 -3.371 27.940 1.00 91.44 207 PHE A O 1
ATOM 1597 N N . ARG A 1 208 ? -21.652 -2.599 27.532 1.00 89.56 208 ARG A N 1
ATOM 1598 C CA . ARG A 1 208 ? -21.566 -1.442 28.445 1.00 89.56 208 ARG A CA 1
ATOM 1599 C C . ARG A 1 208 ? -21.283 -1.863 29.888 1.00 89.56 208 ARG A C 1
ATOM 1601 O O . ARG A 1 208 ? -20.382 -1.323 30.515 1.00 89.56 208 ARG A O 1
ATOM 1608 N N . GLN A 1 209 ? -21.988 -2.871 30.400 1.00 90.50 209 GLN A N 1
ATOM 1609 C CA . GLN A 1 209 ? -21.756 -3.389 31.753 1.00 90.50 209 GLN A CA 1
ATOM 1610 C C . GLN A 1 209 ? -20.352 -3.977 31.933 1.00 90.50 209 GLN A C 1
ATOM 1612 O O . GLN A 1 209 ? -19.760 -3.822 33.003 1.00 90.50 209 GLN A O 1
ATOM 1617 N N . ALA A 1 210 ? -19.819 -4.644 30.905 1.00 90.88 210 ALA A N 1
ATOM 1618 C CA . ALA A 1 210 ? -18.457 -5.165 30.916 1.00 90.88 210 ALA A CA 1
ATOM 1619 C C . ALA A 1 210 ? -17.414 -4.037 30.921 1.00 90.88 210 ALA A C 1
ATOM 1621 O O . ALA A 1 210 ? -16.431 -4.132 31.652 1.00 90.88 210 ALA A O 1
ATOM 1622 N N . LEU A 1 211 ? -17.648 -2.963 30.159 1.00 89.75 211 LEU A N 1
ATOM 1623 C CA . LEU A 1 211 ? -16.797 -1.770 30.169 1.00 89.75 211 LEU A CA 1
ATOM 1624 C C . LEU A 1 211 ? -16.842 -1.036 31.516 1.00 89.75 211 LEU A C 1
ATOM 1626 O O . LEU A 1 211 ? -15.851 -0.451 31.905 1.00 89.75 211 LEU A O 1
ATOM 1630 N N . GLN A 1 212 ? -17.942 -1.095 32.266 1.00 87.75 212 GLN A N 1
ATOM 1631 C CA . GLN A 1 212 ? -18.050 -0.439 33.578 1.00 87.75 212 GLN A CA 1
ATOM 1632 C C . GLN A 1 212 ? -17.382 -1.209 34.730 1.00 87.75 212 GLN A C 1
ATOM 1634 O O . GLN A 1 212 ? -17.393 -0.743 35.871 1.00 87.75 212 GLN A O 1
ATOM 1639 N N . GLN A 1 213 ? -16.816 -2.394 34.479 1.00 90.19 213 GLN A N 1
ATOM 1640 C CA . GLN A 1 213 ? -16.126 -3.137 35.531 1.00 90.19 213 GLN A CA 1
ATOM 1641 C C . GLN A 1 213 ? -14.814 -2.431 35.920 1.00 90.19 213 GLN A C 1
ATOM 1643 O O . GLN A 1 213 ? -14.026 -2.084 35.041 1.00 90.19 213 GLN A O 1
ATOM 1648 N N . PRO A 1 214 ? -14.516 -2.266 37.226 1.00 86.19 214 PRO A N 1
ATOM 1649 C CA . PRO A 1 214 ? -13.329 -1.534 37.688 1.00 86.19 214 PRO A CA 1
ATOM 1650 C C . PRO A 1 214 ? -12.010 -2.210 37.287 1.00 86.19 214 PRO A C 1
ATOM 1652 O O . PRO A 1 214 ? -10.968 -1.565 37.224 1.00 86.19 214 PRO A O 1
ATOM 1655 N N . GLN A 1 215 ? -12.049 -3.519 37.034 1.00 89.25 215 GLN A N 1
ATOM 1656 C CA . GLN A 1 215 ? -10.933 -4.307 36.529 1.00 89.25 215 GLN A CA 1
ATOM 1657 C C . GLN A 1 215 ? -11.466 -5.511 35.751 1.00 89.25 215 GLN A C 1
ATOM 1659 O O . GLN A 1 215 ? -12.486 -6.099 36.112 1.00 89.25 215 GLN A O 1
ATOM 1664 N N . GLY A 1 216 ? -10.758 -5.899 34.697 1.00 89.31 216 GLY A N 1
ATOM 1665 C CA . GLY A 1 216 ? -11.152 -7.012 33.844 1.00 89.31 216 GLY A CA 1
ATOM 1666 C C . GLY A 1 216 ? -10.463 -6.956 32.488 1.00 89.31 216 GLY A C 1
ATOM 1667 O O . GLY A 1 216 ? -9.731 -6.017 32.183 1.00 89.31 216 GLY A O 1
ATOM 1668 N N . LEU A 1 217 ? -10.697 -7.982 31.671 1.00 91.19 217 LEU A N 1
ATOM 1669 C CA . LEU A 1 217 ? -10.155 -8.086 30.321 1.00 91.19 217 LEU A CA 1
ATOM 1670 C C . LEU A 1 217 ? -11.302 -8.199 29.317 1.00 91.19 217 LEU A C 1
ATOM 1672 O O . LEU A 1 217 ? -12.067 -9.162 29.353 1.00 91.19 217 LEU A O 1
ATOM 1676 N N . VAL A 1 218 ? -11.385 -7.242 28.392 1.00 88.94 218 VAL A N 1
ATOM 1677 C CA . VAL A 1 218 ? -12.316 -7.279 27.257 1.00 88.94 218 VAL A CA 1
ATOM 1678 C C . VAL A 1 218 ? -11.533 -7.646 25.999 1.00 88.94 218 VAL A C 1
ATOM 1680 O O . VAL A 1 218 ? -10.671 -6.891 25.551 1.00 88.94 218 VAL A O 1
ATOM 1683 N N . LEU A 1 219 ? -11.824 -8.814 25.419 1.00 92.44 219 LEU A N 1
ATOM 1684 C CA . LEU A 1 219 ? -11.233 -9.258 24.154 1.00 92.44 219 LEU A CA 1
ATOM 1685 C C . LEU A 1 219 ? -12.217 -9.053 23.002 1.00 92.44 219 LEU A C 1
ATOM 1687 O O . LEU A 1 219 ? -13.253 -9.711 22.936 1.00 92.44 219 LEU A O 1
ATOM 1691 N N . VAL A 1 220 ? -11.849 -8.201 22.047 1.00 91.00 220 VAL A N 1
ATOM 1692 C CA . VAL A 1 220 ? -12.586 -8.044 20.787 1.00 91.00 220 VAL A CA 1
ATOM 1693 C C . VAL A 1 220 ? -11.864 -8.839 19.705 1.00 91.00 220 VAL A C 1
ATOM 1695 O O . VAL A 1 220 ? -10.744 -8.509 19.311 1.00 91.00 220 VAL A O 1
ATOM 1698 N N . THR A 1 221 ? -12.490 -9.915 19.231 1.00 92.25 221 THR A N 1
ATOM 1699 C CA . THR A 1 221 ? -11.894 -10.853 18.270 1.00 92.25 221 THR A CA 1
ATOM 1700 C C . THR A 1 221 ? -12.635 -10.828 16.933 1.00 92.25 221 THR A C 1
ATOM 1702 O O . THR A 1 221 ? -13.737 -10.299 16.815 1.00 92.25 221 THR A O 1
ATOM 1705 N N . GLY A 1 222 ? -11.987 -11.331 15.882 1.00 88.75 222 GLY A N 1
ATOM 1706 C CA . GLY A 1 222 ? -12.527 -11.336 14.522 1.00 88.75 222 GLY A CA 1
ATOM 1707 C C . GLY A 1 222 ? -11.438 -11.183 13.453 1.00 88.75 222 GLY A C 1
ATOM 1708 O O . GLY A 1 222 ? -10.326 -10.738 13.764 1.00 88.75 222 GLY A O 1
ATOM 1709 N N . PRO A 1 223 ? -11.722 -11.524 12.186 1.00 76.75 223 PRO A N 1
ATOM 1710 C CA . PRO A 1 223 ? -10.762 -11.428 11.084 1.00 76.75 223 PRO A CA 1
ATOM 1711 C C . PRO A 1 223 ? -10.378 -9.971 10.770 1.00 76.75 223 PRO A C 1
ATOM 1713 O O . PRO A 1 223 ? -11.003 -9.021 11.244 1.00 76.75 223 PRO A O 1
ATOM 1716 N N . THR A 1 224 ? -9.315 -9.744 9.997 1.00 70.94 224 THR A N 1
ATOM 1717 C CA . THR A 1 224 ? -8.938 -8.389 9.550 1.00 70.94 224 THR A CA 1
ATOM 1718 C C . THR A 1 224 ? -10.120 -7.701 8.854 1.00 70.94 224 THR A C 1
ATOM 1720 O O . THR A 1 224 ? -10.812 -8.327 8.062 1.00 70.94 224 THR A O 1
ATOM 1723 N N . GLY A 1 225 ? -10.362 -6.424 9.170 1.00 69.31 225 GLY A N 1
ATOM 1724 C CA . GLY A 1 225 ? -11.479 -5.653 8.607 1.00 69.31 225 GLY A CA 1
ATOM 1725 C C . GLY A 1 225 ? -12.823 -5.812 9.329 1.00 69.31 225 GLY A C 1
ATOM 1726 O O . GLY A 1 225 ? -13.745 -5.071 9.028 1.00 69.31 225 GLY A O 1
ATOM 1727 N N . SER A 1 226 ? -12.944 -6.685 10.335 1.00 80.56 226 SER A N 1
ATOM 1728 C CA . SER A 1 226 ? -14.210 -6.918 11.059 1.00 80.56 226 SER A CA 1
ATOM 1729 C C . SER A 1 226 ? -14.628 -5.808 12.043 1.00 80.56 226 SER A C 1
ATOM 1731 O O . SER A 1 226 ? -15.411 -6.066 12.949 1.00 80.56 226 SER A O 1
ATOM 1733 N N . GLY A 1 227 ? -14.041 -4.612 11.961 1.00 82.38 227 GLY A N 1
ATOM 1734 C CA . GLY A 1 227 ? -14.407 -3.482 12.826 1.00 82.38 227 GLY A CA 1
ATOM 1735 C C . GLY A 1 227 ? -13.818 -3.466 14.245 1.00 82.38 227 GLY A C 1
ATOM 1736 O O . GLY A 1 227 ? -14.078 -2.514 14.965 1.00 82.38 227 GLY A O 1
ATOM 1737 N N . LYS A 1 228 ? -12.969 -4.429 14.648 1.00 89.56 228 LYS A N 1
ATOM 1738 C CA . LYS A 1 228 ? -12.410 -4.506 16.025 1.00 89.56 228 LYS A CA 1
ATOM 1739 C C . LYS A 1 228 ? -11.818 -3.191 16.540 1.00 89.56 228 LYS A C 1
ATOM 1741 O O . LYS A 1 228 ? -12.089 -2.793 17.666 1.00 89.56 228 LYS A O 1
ATOM 1746 N N . THR A 1 229 ? -10.995 -2.534 15.720 1.00 81.81 229 THR A N 1
ATOM 1747 C CA . THR A 1 229 ? -10.359 -1.260 16.078 1.00 81.81 229 THR A CA 1
ATOM 1748 C C . THR A 1 229 ? -11.410 -0.180 16.295 1.00 81.81 229 THR A C 1
ATOM 1750 O O . THR A 1 229 ? -11.356 0.498 17.307 1.00 81.81 229 THR A O 1
ATOM 1753 N N . VAL A 1 230 ? -12.398 -0.073 15.404 1.00 83.94 230 VAL A N 1
ATOM 1754 C CA . VAL A 1 230 ? -13.497 0.895 15.536 1.00 83.94 230 VAL A CA 1
ATOM 1755 C C . VAL A 1 230 ? -14.291 0.628 16.816 1.00 83.94 230 VAL A C 1
ATOM 1757 O O . VAL A 1 230 ? -14.460 1.540 17.613 1.00 83.94 230 VAL A O 1
ATOM 1760 N N . THR A 1 231 ? -14.671 -0.628 17.081 1.00 87.56 231 THR A N 1
ATOM 1761 C CA . THR A 1 231 ? -15.378 -1.019 18.312 1.00 87.56 231 THR A CA 1
ATOM 1762 C C . THR A 1 231 ? -14.608 -0.638 19.577 1.00 87.56 231 THR A C 1
ATOM 1764 O O . THR A 1 231 ? -15.196 -0.094 20.508 1.00 87.56 231 THR A O 1
ATOM 1767 N N . LEU A 1 232 ? -13.298 -0.901 19.620 1.00 88.06 232 LEU A N 1
ATOM 1768 C CA . LEU A 1 232 ? -12.459 -0.558 20.772 1.00 88.06 232 LEU A CA 1
ATOM 1769 C C . LEU A 1 232 ? -12.279 0.956 20.932 1.00 88.06 232 LEU A C 1
ATOM 1771 O O . LEU A 1 232 ? -12.364 1.456 22.048 1.00 88.06 232 LEU A O 1
ATOM 1775 N N . TYR A 1 233 ? -12.066 1.692 19.839 1.00 83.19 233 TYR A N 1
ATOM 1776 C CA . TYR A 1 233 ? -11.938 3.150 19.893 1.00 83.19 233 TYR A CA 1
ATOM 1777 C C . TYR A 1 233 ? -13.231 3.818 20.375 1.00 83.19 233 TYR A C 1
ATOM 1779 O O . TYR A 1 233 ? -13.171 4.693 21.235 1.00 83.19 233 TYR A O 1
ATOM 1787 N N . SER A 1 234 ? -14.392 3.366 19.895 1.00 84.62 234 SER A N 1
ATOM 1788 C CA . SER A 1 234 ? -15.698 3.818 20.387 1.00 84.62 234 SER A CA 1
ATOM 1789 C C . SER A 1 234 ? -15.896 3.522 21.878 1.00 84.62 234 SER A C 1
ATOM 1791 O O . SER A 1 234 ? -16.408 4.366 22.606 1.00 84.62 234 SER A O 1
ATOM 1793 N N . ALA A 1 235 ? -15.449 2.354 22.353 1.00 86.62 235 ALA A N 1
ATOM 1794 C CA . ALA A 1 235 ? -15.546 1.964 23.762 1.00 86.62 235 ALA A CA 1
ATOM 1795 C C . ALA A 1 235 ? -14.650 2.793 24.700 1.00 86.62 235 ALA A C 1
ATOM 1797 O O . ALA A 1 235 ? -14.992 3.008 25.858 1.00 86.62 235 ALA A O 1
ATOM 1798 N N . LEU A 1 236 ? -13.500 3.268 24.221 1.00 83.06 236 LEU A N 1
ATOM 1799 C CA . LEU A 1 236 ? -12.604 4.115 25.018 1.00 83.06 236 LEU A CA 1
ATOM 1800 C C . LEU A 1 236 ? -13.091 5.564 25.120 1.00 83.06 236 LEU A C 1
ATOM 1802 O O . LEU A 1 236 ? -12.737 6.263 26.064 1.00 83.06 236 LEU A O 1
ATOM 1806 N N . GLN A 1 237 ? -13.884 6.023 24.151 1.00 75.12 237 GLN A N 1
ATOM 1807 C CA . GLN A 1 237 ? -14.386 7.396 24.105 1.00 75.12 237 GLN A CA 1
ATOM 1808 C C . GLN A 1 237 ? -15.739 7.589 24.788 1.00 75.12 237 GLN A C 1
ATOM 1810 O O . GLN A 1 237 ? -16.228 8.718 24.845 1.00 75.12 237 GLN A O 1
ATOM 1815 N N . THR A 1 238 ? -16.352 6.530 25.326 1.00 70.81 238 THR A N 1
ATOM 1816 C CA . THR A 1 238 ? -17.568 6.693 26.124 1.00 70.81 238 THR A CA 1
ATOM 1817 C C . THR A 1 238 ? -17.310 7.669 27.284 1.00 70.81 238 THR A C 1
ATOM 1819 O O . THR A 1 238 ? -16.261 7.574 27.930 1.00 70.81 238 THR A O 1
ATOM 1822 N N . PRO A 1 239 ? -18.246 8.592 27.585 1.00 60.59 239 PRO A N 1
ATOM 1823 C CA . PRO A 1 239 ? -18.066 9.646 28.594 1.00 60.59 239 PRO A CA 1
ATOM 1824 C C . PRO A 1 239 ? -17.614 9.133 29.968 1.00 60.59 239 PRO A C 1
ATOM 1826 O O . PRO A 1 239 ? -16.938 9.836 30.712 1.00 60.59 239 PRO A O 1
ATOM 1829 N N . GLU A 1 240 ? -17.953 7.883 30.273 1.00 59.88 240 GLU A N 1
ATOM 1830 C CA . GLU A 1 240 ? -17.619 7.154 31.498 1.00 59.88 240 GLU A CA 1
ATOM 1831 C C . GLU A 1 240 ? -16.100 6.942 31.689 1.00 59.88 240 GLU A C 1
ATOM 1833 O O . GLU A 1 240 ? -15.644 6.834 32.823 1.00 59.88 240 GLU A O 1
ATOM 1838 N N . TYR A 1 241 ? -15.303 6.976 30.610 1.00 55.28 241 TYR A N 1
ATOM 1839 C CA . TYR A 1 241 ? -13.834 6.884 30.635 1.00 55.28 241 TYR A CA 1
ATOM 1840 C C . TYR A 1 241 ? -13.110 8.209 30.347 1.00 55.28 241 TYR A C 1
ATOM 1842 O O . TYR A 1 241 ? -11.918 8.330 30.632 1.00 55.28 241 TYR A O 1
ATOM 1850 N N . ALA A 1 242 ? -13.813 9.237 29.859 1.00 49.12 242 ALA A N 1
ATOM 1851 C CA . ALA A 1 242 ? -13.239 10.563 29.594 1.00 49.12 242 ALA A CA 1
ATOM 1852 C C . ALA A 1 242 ? -12.788 11.309 30.873 1.00 49.12 242 ALA A C 1
ATOM 1854 O O . ALA A 1 242 ? -12.095 12.321 30.789 1.00 49.12 242 ALA A O 1
ATOM 1855 N N . GLY A 1 243 ? -13.165 10.808 32.057 1.00 45.00 243 GLY A N 1
ATOM 1856 C CA . GLY A 1 243 ? -12.761 11.337 33.363 1.00 45.00 243 GLY A CA 1
ATOM 1857 C C . GLY A 1 243 ? -11.441 10.790 33.923 1.00 45.00 243 GLY A C 1
ATOM 1858 O O . GLY A 1 243 ? -10.989 11.278 34.957 1.00 45.00 243 GLY A O 1
ATOM 1859 N N . TYR A 1 244 ? -10.804 9.803 33.281 1.00 47.97 244 TYR A N 1
ATOM 1860 C CA . TYR A 1 244 ? -9.515 9.270 33.735 1.00 47.97 244 TYR A CA 1
ATOM 1861 C C . TYR A 1 244 ? -8.365 10.109 33.153 1.00 47.97 244 TYR A C 1
ATOM 1863 O O . TYR A 1 244 ? -7.806 9.793 32.103 1.00 47.97 244 TYR A O 1
ATOM 1871 N N . GLN A 1 245 ? -8.015 11.212 33.823 1.00 34.34 245 GLN A N 1
ATOM 1872 C CA . GLN A 1 245 ? -6.741 11.884 33.560 1.00 34.34 245 GLN A CA 1
ATOM 1873 C C . GLN A 1 245 ? -5.597 10.980 34.052 1.00 34.34 245 GLN A C 1
ATOM 1875 O O . GLN A 1 245 ? -5.628 10.562 35.212 1.00 34.34 245 GLN A O 1
ATOM 1880 N N . PRO A 1 246 ? -4.601 10.647 33.209 1.00 38.22 246 PRO A N 1
ATOM 1881 C CA . PRO A 1 246 ? -3.393 10.001 33.699 1.00 38.22 246 PRO A CA 1
ATOM 1882 C C . PRO A 1 246 ? -2.677 10.962 34.658 1.00 38.22 246 PRO A C 1
ATOM 1884 O O . PRO A 1 246 ? -2.546 12.149 34.354 1.00 38.22 246 PRO A O 1
ATOM 1887 N N . LEU A 1 247 ? -2.280 10.437 35.821 1.00 36.44 247 LEU A N 1
ATOM 1888 C CA . LEU A 1 247 ? -1.422 11.116 36.798 1.00 36.44 247 LEU A CA 1
ATOM 1889 C C . LEU A 1 247 ? -0.063 11.488 36.192 1.00 36.44 247 LEU A C 1
ATOM 1891 O O . LEU A 1 247 ? 0.461 10.676 35.394 1.00 36.44 247 LEU A O 1
#

pLDDT: mean 80.57, std 15.58, range [29.92, 98.31]

Nearest PDB structures (foldseek):
  5zfr-assembly1_A-2  TM=9.174E-01  e=5.684E-17  Geobacter sulfurreducens PCA
  5tsh-assembly1_C  TM=8.991E-01  e=8.097E-17  Geobacter metallireducens GS-15
  5zfr-assembly1_B-2  TM=8.703E-01  e=6.784E-17  Geobacter sulfurreducens PCA
  5tsh-assembly1_D  TM=6.795E-01  e=1.743E-16  Geobacter metallireducens GS-15
  6f8l-assembly1_E  TM=8.035E-01  e=3.322E-14  Thermus thermophilus HB8